Protein 4D2K (pdb70)

Radius of gyration: 20.95 Å; Cα contacts (8 Å, |Δi|>4): 618; chains: 4; bounding box: 52×46×58 Å

Nearest PDB structures (foldseek):
  4d2k-assembly4_D  TM=1.002E+00  e=2.558E-16  Drosophila melanogaster
  7v6e-assembly2_B  TM=9.625E-01  e=4.228E-08  Drosophila melanogaster
  2eel-assembly1_A  TM=9.292E-01  e=7.929E-08  Homo sapiens
  4ikg-assembly1_A  TM=8.796E-01  e=2.220E-06  Mus musculus
  5xpb-assembly1_E  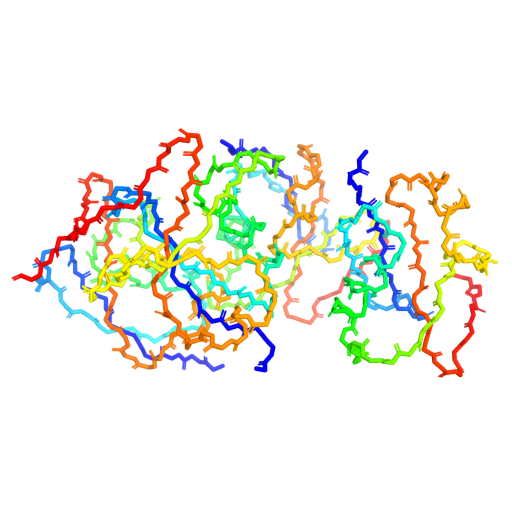TM=8.955E-01  e=1.882E-05  Drosophila melanogaster

InterPro domains:
  IPR003508 CIDE-N domain [PF02017] (9-84)
  IPR003508 CIDE-N domain [PS51135] (8-86)
  IPR003508 CIDE-N domain [SM00266] (10-84)

GO terms:
  GO:0045211 postsynaptic membrane (C, IDA)
  GO:0097060 synaptic membrane (C, IDA)

B-factor: mean 53.43, std 17.34, range [28.55, 134.59]

Solvent-accessible surface area: 17174 Å² total; per-residue (Å²): 266,50,108,26,13,0,21,0,17,28,15,210,31,110,61,44,27,0,0,25,0,19,62,18,109,12,1,42,40,42,0,23,55,25,30,60,8,79,86,110,27,113,25,84,2,6,21,37,95,82,19,54,76,2,116,58,12,113,95,0,137,99,15,72,99,55,32,35,0,0,3,2,66,151,68,57,197,75,126,119,188,114,118,46,45,1,87,0,38,33,20,211,28,110,49,128,77,45,7,89,0,26,17,14,14,8,0,23,72,80,0,20,95,79,27,66,10,73,94,110,35,105,25,97,2,4,12,35,88,21,6,0,26,1,37,7,15,73,2,1,140,54,14,70,103,68,34,36,0,0,3,2,91,163,78,50,168,50,106,132,165,115,136,35,44,1,83,0,39,24,17,200,38,112,57,135,77,43,2,68,2,24,46,24,7,60,2,25,49,84,0,3,111,72,28,60,9,68,18,38,26,70,25,102,4,5,10,40,89,23,4,0,53,4,82,45,5,39,19,1,79,59,17,73,90,68,30,37,0,0,4,3,81,126,80,38,186,47,127,137,132,116,110,30,19,0,18,0,17,15,4,153,35,112,54,43,26,6,2,17,1,28,70,15,109,71,1,30,90,44,0,22,60,55,29,66,13,74,91,108,35,110,28,84,2,4,19,33,93,83,15,51,109,5,117,88,9,127,108,2,164,99,19,71,94,59,29,33,0,0,4,3,91,166,76,30,171,72,83,123,198

Foldseek 3Di:
DAWFKEWEAEQVNPQIDIDIGGFPVVVLQVNCVSVVHPRVFDKWKAQLAPRHTDDGRVVVVVDDGHRYIYIGGDPRGHDHD/DWAKEWEAELVNPQIDIDTGDFVVVVLQVNCVSVVHDNVFDWWKAQLAPGHTDDDGVVVVVDDHHGYIYTGGPPGGHDHD/DWFKEWEAEQVNPRIDIDIDDWPVVCVVVNCVRVVHDPPFDKWKAQLAPGHTDDTDDVNVVDDGHRYMYIGGVPGGHDHD/DKAKEWEAEQVNPRIDIDIGDWPVVCLQVNCVSVVHDSPFDWWKAQLAPGHTDDTDDVVVVDDGHGYIYIGGPPGGHDDD

Sequence (321 aa):
RGKRPLKIWDSWRNVRKGVVVGTFEELLVRGKDKLGVPASEPVRVVLECDGTQIEDGEYFRTLANNTVLLLLRQGERWLEHGKRPLKIWDSWRNVRKGVVVGTFEELLVRGKDKLGVPASEPVRVVLECDGTQIEDGEYFRTLANNTVLLLLRQGERWLEHGKRPLKIWDSWRNVRKGVVVGTFEELLVRGKDKLGVPASEPVRVVLECDGTQIEDGEYFRTLANNTVLLLLRQGERWLEHGKRPLKIWDSWRNVRKGVVVGTFEELLVRGKDKLGVPASEPVRVVLECDGTQIEDGEYFRTLANNTVLL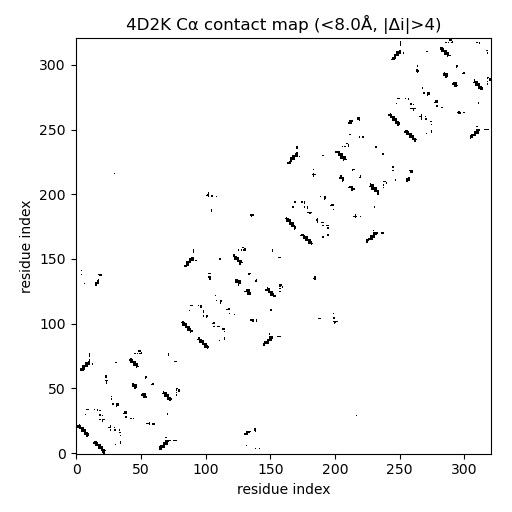LLRQGERWLEH

Secondary structure (DSSP, 8-state):
---EEEEEEETTS-SEEEEEESSHHHHHHHHHHHTT--TTS-EEEEETTT--EE-SHHHHHTPPTT-EEEEEETT------/--EEEEEEETTS-SEEEEEESSHHHHHHHHHHHTT--TTS-EEEEETTT--EE-SHHHHHHPPTT-EEEEEETT------/--EEEEEEETTS-SEEEEEESSHHHHHHHHHHHTT--TTS-EEEEETTT--B--SSHHHHHSPTT-EEEEEETT------/--EEEEEEETTS-SEEEEEESSHHHHHHHHHHHHT--TTS-EEEEETTT--EE-TTHHHHHSPTT-EEEEEETT------

Organism: Drosophila melanogaster (NCBI:txid7227)

CATH classification: 3.10.20.10

Structure (mmCIF, N/CA/C/O backbone):
data_4D2K
#
_entry.id   4D2K
#
_cell.length_a   50.283
_cell.length_b   88.708
_cell.length_c   113.372
_cell.angle_alpha   90.00
_cell.angle_beta   90.00
_cell.angle_gamma   90.00
#
_symmetry.space_group_name_H-M   'P 21 21 21'
#
loop_
_entity.id
_entity.type
_entity.pdbx_description
1 polymer DREP2
2 water water
#
loop_
_atom_site.group_PDB
_atom_site.id
_atom_site.type_symbol
_atom_site.label_atom_id
_atom_site.label_alt_id
_atom_site.label_comp_id
_atom_site.label_asym_id
_atom_site.label_entity_id
_atom_site.label_seq_id
_atom_site.pdbx_PDB_ins_code
_atom_site.Cartn_x
_atom_site.Cartn_y
_atom_site.Cartn_z
_atom_site.occupancy
_atom_site.B_iso_or_equiv
_atom_site.auth_seq_id
_atom_site.auth_comp_id
_atom_site.auth_asym_id
_atom_site.auth_atom_id
_atom_site.pdbx_PDB_model_num
ATOM 1 N N . ARG A 1 7 ? 9.236 16.329 -22.585 1.00 86.16 7 ARG A N 1
ATOM 2 C CA . ARG A 1 7 ? 10.535 15.863 -23.050 1.00 86.84 7 ARG A CA 1
ATOM 3 C C . ARG A 1 7 ? 10.631 14.327 -23.120 1.00 81.21 7 ARG A C 1
ATOM 4 O O . ARG A 1 7 ? 10.774 13.629 -22.117 1.00 82.15 7 ARG A O 1
ATOM 12 N N . GLY A 1 8 ? 10.529 13.819 -24.340 1.00 72.56 8 GLY A N 1
ATOM 13 C CA . GLY A 1 8 ? 10.681 12.410 -24.649 1.00 67.19 8 GLY A CA 1
ATOM 14 C C . GLY A 1 8 ? 9.489 11.514 -24.351 1.00 61.45 8 GLY A C 1
ATOM 15 O O . GLY A 1 8 ? 8.339 11.943 -24.445 1.00 60.84 8 GLY A O 1
ATOM 16 N N . LYS A 1 9 ? 9.758 10.292 -23.906 1.00 57.75 9 LYS A N 1
ATOM 17 C CA . LYS A 1 9 ? 8.680 9.351 -23.645 1.00 54.03 9 LYS A CA 1
ATOM 18 C C . LYS A 1 9 ? 8.003 9.690 -22.321 1.00 51.68 9 LYS A C 1
ATOM 19 O O . LYS A 1 9 ? 8.680 9.962 -21.329 1.00 51.92 9 LYS A O 1
ATOM 25 N N . ARG A 1 10 ? 6.677 9.627 -22.282 1.00 44.74 10 ARG A N 1
ATOM 26 C CA . ARG A 1 10 ? 5.953 9.993 -21.062 1.00 44.04 10 ARG A CA 1
ATOM 27 C C . ARG A 1 10 ? 4.831 8.974 -20.850 1.00 39.71 10 ARG A C 1
ATOM 28 O O . ARG A 1 10 ? 4.280 8.460 -21.823 1.00 39.01 10 ARG A O 1
ATOM 36 N N . PRO A 1 11 ? 4.451 8.718 -19.593 1.00 36.43 11 PRO A N 1
ATOM 37 C CA . PRO A 1 11 ? 3.328 7.810 -19.327 1.00 34.71 11 PRO A CA 1
ATOM 38 C C . PRO A 1 11 ? 2.024 8.550 -19.528 1.00 36.03 11 PRO A C 1
ATOM 39 O O . PRO A 1 11 ? 1.968 9.732 -19.190 1.00 32.81 11 PRO A O 1
ATOM 43 N N . LEU A 1 12 ? 1.025 7.887 -20.116 1.00 35.28 12 LEU A N 1
ATOM 44 C CA . LEU A 1 12 ? -0.328 8.421 -20.256 1.00 31.88 12 LEU A CA 1
ATOM 45 C C . LEU A 1 12 ? -1.279 7.257 -20.004 1.00 35.50 12 LEU A C 1
ATOM 46 O O . LEU A 1 12 ? -0.873 6.096 -20.173 1.00 32.69 12 LEU A O 1
ATOM 51 N N . LYS A 1 13 ? -2.522 7.545 -19.600 1.00 32.10 13 LYS A N 1
ATOM 52 C CA . LYS A 1 13 ? -3.512 6.484 -19.380 1.00 36.17 13 LYS A CA 1
ATOM 53 C C . LYS A 1 13 ? -4.555 6.498 -20.510 1.00 39.06 13 LYS A C 1
ATOM 54 O O . LYS A 1 13 ? -5.118 7.543 -20.843 1.00 36.54 13 LYS A O 1
ATOM 60 N N . ILE A 1 14 ? -4.848 5.337 -21.077 1.00 36.97 14 ILE A N 1
ATOM 61 C CA . ILE A 1 14 ? -5.743 5.287 -22.208 1.00 37.34 14 ILE A CA 1
ATOM 62 C C . ILE A 1 14 ? -6.838 4.279 -21.893 1.00 39.80 14 ILE A C 1
ATOM 63 O O . ILE A 1 14 ? -6.600 3.091 -21.664 1.00 38.93 14 ILE A O 1
ATOM 68 N N . TRP A 1 15 ? -8.051 4.806 -21.786 1.00 35.96 15 TRP A N 1
ATOM 69 C CA . TRP A 1 15 ? -9.197 4.007 -21.406 1.00 36.15 15 TRP A CA 1
ATOM 70 C C . TRP A 1 15 ? -10.199 3.959 -22.567 1.00 38.42 15 TRP A C 1
ATOM 71 O O . TRP A 1 15 ? -10.269 4.896 -23.379 1.00 35.96 15 TRP A O 1
ATOM 82 N N . ASP A 1 16 ? -11.060 2.942 -22.591 1.00 41.20 16 ASP A N 1
ATOM 83 C CA . ASP A 1 16 ? -12.017 2.865 -23.690 1.00 41.05 16 ASP A CA 1
ATOM 84 C C . ASP A 1 16 ? -13.153 3.823 -23.375 1.00 40.18 16 ASP A C 1
ATOM 85 O O . ASP A 1 16 ? -13.176 4.410 -22.286 1.00 38.83 16 ASP A O 1
ATOM 90 N N . SER A 1 17 ? -14.050 4.008 -24.340 1.00 42.66 17 SER A N 1
ATOM 91 C CA . SER A 1 17 ? -15.166 4.954 -24.236 1.00 44.78 17 SER A CA 1
ATOM 92 C C . SER A 1 17 ? -16.008 4.741 -22.989 1.00 42.54 17 SER A C 1
ATOM 93 O O . SER A 1 17 ? -16.515 5.698 -22.435 1.00 42.74 17 SER A O 1
ATOM 96 N N . TRP A 1 18 ? -16.118 3.499 -22.532 1.00 46.10 18 TRP A N 1
ATOM 97 C CA . TRP A 1 18 ? -16.948 3.167 -21.365 1.00 48.82 18 TRP A CA 1
ATOM 98 C C . TRP A 1 18 ? -16.178 3.234 -20.048 1.00 46.48 18 TRP A C 1
ATOM 99 O O . TRP A 1 18 ? -16.755 2.995 -18.990 1.00 44.69 18 TRP A O 1
ATOM 110 N N . ARG A 1 19 ? -14.885 3.558 -20.109 1.00 44.33 19 ARG A N 1
ATOM 111 C CA . ARG A 1 19 ? -14.020 3.592 -18.915 1.00 42.45 19 ARG A CA 1
ATOM 112 C C . ARG A 1 19 ? -13.939 2.195 -18.276 1.00 41.74 19 ARG A C 1
ATOM 113 O O . ARG A 1 19 ? -13.818 2.057 -17.060 1.00 38.57 19 ARG A O 1
ATOM 121 N N . ASN A 1 20 ? -13.984 1.175 -19.133 1.00 42.05 20 ASN A N 1
ATOM 122 C CA . ASN A 1 20 ? -13.914 -0.223 -18.744 1.00 42.25 20 ASN A CA 1
ATOM 123 C C . ASN A 1 20 ? -12.496 -0.798 -18.901 1.00 42.32 20 ASN A C 1
ATOM 124 O O . ASN A 1 20 ? -11.830 -1.129 -17.921 1.00 42.86 20 ASN A O 1
ATOM 129 N N . VAL A 1 21 ? -12.011 -0.877 -20.128 1.00 39.57 21 VAL A N 1
ATOM 130 C CA . VAL A 1 21 ? -10.648 -1.311 -20.342 1.00 40.78 21 VAL A CA 1
ATOM 131 C C . VAL A 1 21 ? -9.777 -0.077 -20.111 1.00 42.02 21 VAL A C 1
ATOM 132 O O . VAL A 1 21 ? -10.036 0.997 -20.657 1.00 39.47 21 VAL A O 1
ATOM 136 N N . ARG A 1 22 ? -8.762 -0.252 -19.273 1.00 40.43 22 ARG A N 1
ATOM 137 C CA . ARG A 1 22 ? -7.962 0.828 -18.753 1.00 38.50 22 ARG A CA 1
ATOM 138 C C . ARG A 1 22 ? -6.511 0.418 -18.887 1.00 38.29 22 ARG A C 1
ATOM 139 O O . ARG A 1 22 ? -6.096 -0.549 -18.244 1.00 37.63 22 ARG A O 1
ATOM 147 N N . LYS A 1 23 ? -5.753 1.136 -19.708 1.00 34.59 23 LYS A N 1
ATOM 148 C CA . LYS A 1 23 ? -4.393 0.737 -20.055 1.00 36.10 23 LYS A CA 1
ATOM 149 C C . LYS A 1 23 ? -3.394 1.867 -19.817 1.00 37.52 23 LYS A C 1
ATOM 150 O O . LYS A 1 23 ? -3.754 3.035 -19.785 1.00 36.79 23 LYS A O 1
ATOM 156 N N . GLY A 1 24 ? -2.123 1.522 -19.700 1.00 36.80 24 GLY A N 1
ATOM 157 C CA . GLY A 1 24 ? -1.111 2.532 -19.508 1.00 35.84 24 GLY A CA 1
ATOM 158 C C . GLY A 1 24 ? -0.188 2.441 -20.700 1.00 37.39 24 GLY A C 1
ATOM 159 O O . GLY A 1 24 ? 0.155 1.341 -21.137 1.00 40.56 24 GLY A O 1
ATOM 160 N N . VAL A 1 25 ? 0.212 3.593 -21.235 1.00 35.14 25 VAL A N 1
ATOM 161 C CA . VAL A 1 25 ? 1.112 3.601 -22.370 1.00 32.89 25 VAL A CA 1
ATOM 162 C C . VAL A 1 25 ? 2.205 4.572 -22.076 1.00 33.99 25 VAL A C 1
ATOM 163 O O . VAL A 1 25 ? 2.044 5.480 -21.258 1.00 33.30 25 VAL A O 1
ATOM 167 N N . VAL A 1 26 ? 3.315 4.405 -22.777 1.00 37.01 26 VAL A N 1
ATOM 168 C CA . VAL A 1 26 ? 4.432 5.318 -22.655 1.00 37.26 26 VAL A CA 1
ATOM 169 C C . VAL A 1 26 ? 4.837 5.742 -24.046 1.00 39.68 26 VAL A C 1
ATOM 170 O O . VAL A 1 26 ? 5.285 4.915 -24.831 1.00 38.17 26 VAL A O 1
ATOM 174 N N . VAL A 1 27 ? 4.680 7.033 -24.349 1.00 41.07 27 VAL A N 1
ATOM 175 C CA . VAL A 1 27 ? 4.819 7.523 -25.722 1.00 42.27 27 VAL A CA 1
ATOM 176 C C . VAL A 1 27 ? 5.460 8.907 -25.784 1.00 47.92 27 VAL A C 1
ATOM 177 O O . VAL A 1 27 ? 5.343 9.709 -24.844 1.00 46.54 27 VAL A O 1
ATOM 181 N N . GLY A 1 28 ? 6.137 9.183 -26.901 1.00 49.81 28 GLY A N 1
ATOM 182 C CA . GLY A 1 28 ? 6.791 10.464 -27.111 1.00 46.54 28 GLY A CA 1
ATOM 183 C C . GLY A 1 28 ? 6.033 11.449 -27.975 1.00 44.90 28 GLY A C 1
ATOM 184 O O . GLY A 1 28 ? 6.273 12.651 -27.887 1.00 47.69 28 GLY A O 1
ATOM 185 N N . THR A 1 29 ? 5.140 10.948 -28.828 1.00 41.50 29 THR A N 1
ATOM 186 C CA . THR A 1 29 ? 4.434 11.780 -29.811 1.00 43.93 29 THR A CA 1
ATOM 187 C C . THR A 1 29 ? 2.944 11.435 -29.920 1.00 42.24 29 THR A C 1
ATOM 188 O O . THR A 1 29 ? 2.514 10.324 -29.572 1.00 38.96 29 THR A O 1
ATOM 192 N N . PHE A 1 30 ? 2.169 12.376 -30.453 1.00 42.14 30 PHE A N 1
ATOM 193 C CA . PHE A 1 30 ? 0.745 12.147 -30.665 1.00 42.95 30 PHE A CA 1
ATOM 194 C C . PHE A 1 30 ? 0.484 10.961 -31.598 1.00 42.08 30 PHE A C 1
ATOM 195 O O . PHE A 1 30 ? -0.406 10.140 -31.347 1.00 40.85 30 PHE A O 1
ATOM 203 N N . GLU A 1 31 ? 1.336 10.793 -32.599 1.00 42.05 31 GLU A N 1
ATOM 204 C CA . GLU A 1 31 ? 1.117 9.746 -33.580 1.00 40.81 31 GLU A CA 1
ATOM 205 C C . GLU A 1 31 ? 1.348 8.387 -32.909 1.00 42.83 31 GLU A C 1
ATOM 206 O O . GLU A 1 31 ? 0.582 7.417 -33.085 1.00 39.80 31 GLU A O 1
ATOM 212 N N . GLU A 1 32 ? 2.361 8.360 -32.050 1.00 43.11 32 GLU A N 1
ATOM 213 C CA . GLU A 1 32 ? 2.676 7.191 -31.253 1.00 44.50 32 GLU A CA 1
ATOM 214 C C . GLU A 1 32 ? 1.572 6.969 -30.208 1.00 41.97 32 GLU A C 1
ATOM 215 O O . GLU A 1 32 ? 1.251 5.824 -29.866 1.00 42.56 32 GLU A O 1
ATOM 221 N N . LEU A 1 33 ? 0.981 8.054 -29.710 1.00 39.34 33 LEU A N 1
ATOM 222 C CA . LEU A 1 33 ? -0.177 7.903 -28.833 1.00 40.06 33 LEU A CA 1
ATOM 223 C C . LEU A 1 33 ? -1.270 7.111 -29.537 1.00 41.49 33 LEU A C 1
ATOM 224 O O . LEU A 1 33 ? -1.805 6.170 -28.955 1.00 40.44 33 LEU A O 1
ATOM 229 N N . LEU A 1 34 ? -1.561 7.450 -30.797 1.00 41.17 34 LEU A N 1
ATOM 230 C CA . LEU A 1 34 ? -2.567 6.707 -31.570 1.00 42.02 34 LEU A CA 1
ATOM 231 C C . LEU A 1 34 ? -2.188 5.239 -31.804 1.00 44.34 34 LEU A C 1
ATOM 232 O O . LEU A 1 34 ? -3.002 4.336 -31.597 1.00 42.86 34 LEU A O 1
ATOM 237 N N . VAL A 1 35 ? -0.964 4.997 -32.261 1.00 43.18 35 VAL A N 1
ATOM 238 C CA . VAL A 1 35 ? -0.525 3.625 -32.489 1.00 43.47 35 VAL A CA 1
ATOM 239 C C . VAL A 1 35 ? -0.640 2.745 -31.226 1.00 45.46 35 VAL A C 1
ATOM 240 O O . VAL A 1 35 ? -1.235 1.665 -31.289 1.00 44.90 35 VAL A O 1
ATOM 244 N N . ARG A 1 36 ? -0.065 3.192 -30.099 1.00 44.17 36 ARG A N 1
ATOM 245 C CA . ARG A 1 36 ? -0.036 2.363 -28.883 1.00 46.56 36 ARG A CA 1
ATOM 246 C C . ARG A 1 36 ? -1.422 2.302 -28.245 1.00 42.07 36 ARG A C 1
ATOM 247 O O . ARG A 1 36 ? -1.789 1.314 -27.618 1.00 40.65 36 ARG A O 1
ATOM 255 N N . GLY A 1 37 ? -2.184 3.379 -28.379 1.00 42.28 37 GLY A N 1
ATOM 256 C CA . GLY A 1 37 ? -3.529 3.389 -27.834 1.00 44.80 37 GLY A CA 1
ATOM 257 C C . GLY A 1 37 ? -4.370 2.362 -28.557 1.00 42.91 37 GLY A C 1
ATOM 258 O O . GLY A 1 37 ? -5.018 1.522 -27.920 1.00 43.22 37 GLY A O 1
ATOM 259 N N . LYS A 1 38 ? -4.295 2.357 -29.880 1.00 40.63 38 LYS A N 1
ATOM 260 C CA . LYS A 1 38 ? -5.069 1.369 -30.616 1.00 46.72 38 LYS A CA 1
ATOM 261 C C . LYS A 1 38 ? -4.593 -0.054 -30.318 1.00 46.05 38 LYS A C 1
ATOM 262 O O . LYS A 1 38 ? -5.430 -0.929 -30.063 1.00 42.64 38 LYS A O 1
ATOM 268 N N . ASP A 1 39 ? -3.275 -0.294 -30.327 1.00 42.84 39 ASP A N 1
ATOM 269 C CA . ASP A 1 39 ? -2.777 -1.622 -29.950 1.00 42.84 39 ASP A CA 1
ATOM 270 C C . ASP A 1 39 ? -3.251 -2.074 -28.559 1.00 43.68 39 ASP A C 1
ATOM 271 O O . ASP A 1 39 ? -3.694 -3.195 -28.376 1.00 44.39 39 ASP A O 1
ATOM 276 N N . LYS A 1 40 ? -3.113 -1.214 -27.561 1.00 42.32 40 LYS A N 1
ATOM 277 C CA . LYS A 1 40 ? -3.450 -1.607 -26.202 1.00 44.53 40 LYS A CA 1
ATOM 278 C C . LYS A 1 40 ? -4.963 -1.809 -26.035 1.00 45.04 40 LYS A C 1
ATOM 279 O O . LYS A 1 40 ? -5.418 -2.585 -25.178 1.00 42.25 40 LYS A O 1
ATOM 285 N N . LEU A 1 41 ? -5.760 -1.130 -26.854 1.00 43.61 41 LEU A N 1
ATOM 286 C CA . LEU A 1 41 ? -7.194 -1.339 -26.729 1.00 45.00 41 LEU A CA 1
ATOM 287 C C . LEU A 1 41 ? -7.709 -2.353 -27.755 1.00 46.33 41 LEU A C 1
ATOM 288 O O . LEU A 1 41 ? -8.904 -2.561 -27.860 1.00 48.95 41 LEU A O 1
ATOM 293 N N . GLY A 1 42 ? -6.806 -3.004 -28.483 1.00 45.83 42 GLY A N 1
ATOM 294 C CA . GLY A 1 42 ? -7.188 -4.061 -29.410 1.00 47.06 42 GLY A CA 1
ATOM 295 C C . GLY A 1 42 ? -7.946 -3.558 -30.635 1.00 49.78 42 GLY A C 1
ATOM 296 O O . GLY A 1 42 ? -8.754 -4.271 -31.235 1.00 50.27 42 GLY A O 1
ATOM 297 N N . VAL A 1 43 ? -7.615 -2.340 -31.041 1.00 46.88 43 VAL A N 1
ATOM 298 C CA . VAL A 1 43 ? -8.191 -1.704 -32.210 1.00 49.00 43 VAL A CA 1
ATOM 299 C C . VAL A 1 43 ? -7.266 -1.947 -33.405 1.00 50.38 43 VAL A C 1
ATOM 300 O O . VAL A 1 43 ? -6.052 -1.730 -33.304 1.00 49.86 43 VAL A O 1
ATOM 304 N N . PRO A 1 44 ? -7.831 -2.407 -34.539 1.00 49.96 44 PRO A N 1
ATOM 305 C CA . PRO A 1 44 ? -6.993 -2.711 -35.707 1.00 51.55 44 PRO A CA 1
ATOM 306 C C . PRO A 1 44 ? -6.238 -1.456 -36.111 1.00 54.58 44 PRO A C 1
ATOM 307 O O . PRO A 1 44 ? -6.800 -0.362 -36.016 1.00 54.69 44 PRO A O 1
ATOM 311 N N . ALA A 1 45 ? -4.983 -1.608 -36.519 1.00 53.99 45 ALA A N 1
ATOM 312 C CA . ALA A 1 45 ? -4.091 -0.462 -36.669 1.00 56.67 45 ALA A CA 1
ATOM 313 C C . ALA A 1 45 ? -4.538 0.565 -37.693 1.00 61.52 45 ALA A C 1
ATOM 314 O O . ALA A 1 45 ? -4.270 1.757 -37.535 1.00 64.10 45 ALA A O 1
ATOM 316 N N . SER A 1 46 ? -5.237 0.119 -38.726 1.00 61.33 46 SER A N 1
ATOM 317 C CA . SER A 1 46 ? -5.676 1.034 -39.774 1.00 68.18 46 SER A CA 1
ATOM 318 C C . SER A 1 46 ? -6.845 1.909 -39.340 1.00 66.28 46 SER A C 1
ATOM 319 O O . SER A 1 46 ? -6.976 3.044 -39.804 1.00 68.52 46 SER A O 1
ATOM 322 N N . GLU A 1 47 ? -7.658 1.401 -38.415 1.00 62.82 47 GLU A N 1
ATOM 323 C CA . GLU A 1 47 ? -8.955 2.006 -38.108 1.00 62.54 47 GLU A CA 1
ATOM 324 C C . GLU A 1 47 ? -8.820 3.385 -37.484 1.00 63.26 47 GLU A C 1
ATOM 325 O O . GLU A 1 47 ? -8.015 3.578 -36.572 1.00 65.06 47 GLU A O 1
ATOM 331 N N . PRO A 1 48 ? -9.633 4.349 -37.953 1.00 64.63 48 PRO A N 1
ATOM 332 C CA . PRO A 1 48 ? -9.476 5.673 -37.354 1.00 58.88 48 PRO A CA 1
ATOM 333 C C . PRO A 1 48 ? -10.209 5.796 -36.032 1.00 57.09 48 PRO A C 1
ATOM 334 O O . PRO A 1 48 ? -11.222 5.122 -35.766 1.00 57.79 48 PRO A O 1
ATOM 338 N N . VAL A 1 49 ? -9.665 6.671 -35.197 1.00 55.67 49 VAL A N 1
ATOM 339 C CA . VAL A 1 49 ? -10.128 6.832 -33.829 1.00 53.40 49 VAL A CA 1
ATOM 340 C C . VAL A 1 49 ? -10.030 8.304 -33.469 1.00 51.11 49 VAL A C 1
ATOM 341 O O . VAL A 1 49 ? -9.382 9.104 -34.162 1.00 50.81 49 VAL A O 1
ATOM 345 N N . ARG A 1 50 ? -10.665 8.659 -32.371 1.00 49.22 50 ARG A N 1
ATOM 346 C CA . ARG A 1 50 ? -10.500 9.973 -31.809 1.00 47.43 50 ARG A CA 1
ATOM 347 C C . ARG A 1 50 ? -9.961 9.823 -30.378 1.00 45.87 50 ARG A C 1
ATOM 348 O O . ARG A 1 50 ? -10.220 8.833 -29.713 1.00 43.65 50 ARG A O 1
ATOM 356 N N . VAL A 1 51 ? -9.190 10.791 -29.914 1.00 43.32 51 VAL A N 1
ATOM 357 C CA . VAL A 1 51 ? -8.688 10.746 -28.546 1.00 43.27 51 VAL A CA 1
ATOM 358 C C . VAL A 1 51 ? -9.225 11.953 -27.802 1.00 39.89 51 VAL A C 1
ATOM 359 O O . VAL A 1 51 ? -9.141 13.068 -28.300 1.00 41.46 51 VAL A O 1
ATOM 363 N N . VAL A 1 52 ? -9.799 11.749 -26.627 1.00 35.30 52 VAL A N 1
ATOM 364 C CA . VAL A 1 52 ? -10.327 12.888 -25.902 1.00 38.26 52 VAL A CA 1
ATOM 365 C C . VAL A 1 52 ? -9.881 12.835 -24.459 1.00 39.09 52 VAL A C 1
ATOM 366 O O . VAL A 1 52 ? -9.525 11.777 -23.956 1.00 39.59 52 VAL A O 1
ATOM 370 N N . LEU A 1 53 ? -9.918 13.977 -23.784 1.00 36.17 53 LEU A N 1
ATOM 371 C CA . LEU A 1 53 ? -9.642 14.009 -22.357 1.00 35.20 53 LEU A CA 1
ATOM 372 C C . LEU A 1 53 ? -10.764 13.280 -21.632 1.00 38.84 53 LEU A C 1
ATOM 373 O O . LEU A 1 53 ? -11.939 13.416 -21.987 1.00 37.52 53 LEU A O 1
ATOM 378 N N . GLU A 1 54 ? -10.412 12.508 -20.618 1.00 36.13 54 GLU A N 1
ATOM 379 C CA . GLU A 1 54 ? -11.429 11.816 -19.859 1.00 39.06 54 GLU A CA 1
ATOM 380 C C . GLU A 1 54 ? -12.290 12.810 -19.080 1.00 38.81 54 GLU A C 1
ATOM 381 O O . GLU A 1 54 ? -13.469 12.565 -18.850 1.00 37.81 54 GLU A O 1
ATOM 387 N N . CYS A 1 55 ? -11.694 13.898 -18.619 1.00 36.41 55 CYS A N 1
ATOM 388 C CA . CYS A 1 55 ? -12.420 14.787 -17.721 1.00 39.33 55 CYS A CA 1
ATOM 389 C C . CYS A 1 55 ? -13.561 15.569 -18.401 1.00 38.19 55 CYS A C 1
ATOM 390 O O . CYS A 1 55 ? -14.589 15.791 -17.776 1.00 41.41 55 CYS A O 1
ATOM 393 N N . ASP A 1 56 ? -13.388 16.004 -19.648 1.00 34.20 56 ASP A N 1
ATOM 394 C CA . ASP A 1 56 ? -14.424 16.860 -20.252 1.00 38.82 56 ASP A CA 1
ATOM 395 C C . ASP A 1 56 ? -14.679 16.682 -21.771 1.00 38.04 56 ASP A C 1
ATOM 396 O O . ASP A 1 56 ? -15.323 17.518 -22.394 1.00 38.19 56 ASP A O 1
ATOM 401 N N . GLY A 1 57 ? -14.164 15.605 -22.361 1.00 37.89 57 GLY A N 1
ATOM 402 C CA . GLY A 1 57 ? -14.379 15.325 -23.767 1.00 34.71 57 GLY A CA 1
ATOM 403 C C . GLY A 1 57 ? -13.590 16.175 -24.754 1.00 37.17 57 GLY A C 1
ATOM 404 O O . GLY A 1 57 ? -13.714 15.979 -25.966 1.00 33.19 57 GLY A O 1
ATOM 405 N N . THR A 1 58 ? -12.744 17.080 -24.260 1.00 34.80 58 THR A N 1
ATOM 406 C CA . THR A 1 58 ? -11.915 17.882 -25.166 1.00 36.71 58 THR A CA 1
ATOM 407 C C . THR A 1 58 ? -11.101 16.970 -26.057 1.00 35.97 58 THR A C 1
ATOM 408 O O . THR A 1 58 ? -10.492 16.034 -25.563 1.00 37.86 58 THR A O 1
ATOM 412 N N . GLN A 1 59 ? -11.125 17.213 -27.368 1.00 34.49 59 GLN A N 1
ATOM 413 C CA . GLN A 1 59 ? -10.422 16.356 -28.315 1.00 39.42 59 GLN A CA 1
ATOM 414 C C . GLN A 1 59 ? -8.958 16.756 -28.509 1.00 38.74 59 GLN A C 1
ATOM 415 O O . GLN A 1 59 ? -8.652 17.932 -28.566 1.00 37.76 59 GLN A O 1
ATOM 421 N N . ILE A 1 60 ? -8.069 15.777 -28.630 1.00 37.12 60 ILE A N 1
ATOM 422 C CA . ILE A 1 60 ? -6.664 16.055 -28.939 1.00 40.40 60 ILE A CA 1
ATOM 423 C C . ILE A 1 60 ? -6.383 15.573 -30.355 1.00 40.89 60 ILE A C 1
ATOM 424 O O . ILE A 1 60 ? -6.580 14.384 -30.657 1.00 43.90 60 ILE A O 1
ATOM 429 N N . GLU A 1 61 ? -5.897 16.459 -31.220 1.00 41.72 61 GLU A N 1
ATOM 430 C CA . GLU A 1 61 ? -5.701 16.098 -32.631 1.00 47.40 61 GLU A CA 1
ATOM 431 C C . GLU A 1 61 ? -4.347 16.441 -33.203 1.00 45.93 61 GLU A C 1
ATOM 432 O O . GLU A 1 61 ? -4.195 16.473 -34.421 1.00 46.19 61 GLU A O 1
ATOM 438 N N . ASP A 1 62 ? -3.370 16.712 -32.352 1.00 45.88 62 ASP A N 1
ATOM 439 C CA . ASP A 1 62 ? -2.075 17.182 -32.844 1.00 46.08 62 ASP A CA 1
ATOM 440 C C . ASP A 1 62 ? -1.001 17.177 -31.755 1.00 43.60 62 ASP A C 1
ATOM 441 O O . ASP A 1 62 ? -1.306 17.165 -30.563 1.00 39.96 62 ASP A O 1
ATOM 446 N N . GLY A 1 63 ? 0.256 17.158 -32.191 1.00 45.89 63 GLY A N 1
ATOM 447 C CA . GLY A 1 63 ? 1.389 17.226 -31.290 1.00 47.65 63 GLY A CA 1
ATOM 448 C C . GLY A 1 63 ? 1.422 18.410 -30.349 1.00 46.00 63 GLY A C 1
ATOM 449 O O . GLY A 1 63 ? 1.949 18.295 -29.244 1.00 44.73 63 GLY A O 1
ATOM 450 N N . GLU A 1 64 ? 0.904 19.554 -30.767 1.00 44.47 64 GLU A N 1
ATOM 451 C CA . GLU A 1 64 ? 1.040 20.741 -29.918 1.00 48.69 64 GLU A CA 1
ATOM 452 C C . GLU A 1 64 ? 0.232 20.587 -28.603 1.00 41.79 64 GLU A C 1
ATOM 453 O O . GLU A 1 64 ? 0.762 20.686 -27.456 1.00 42.29 64 GLU A O 1
ATOM 459 N N . TYR A 1 65 ? -1.034 20.225 -28.761 1.00 41.68 65 TYR A N 1
ATOM 460 C CA . TYR A 1 65 ? -1.869 20.075 -27.588 1.00 41.12 65 TYR A CA 1
ATOM 461 C C . TYR A 1 65 ? -1.399 18.857 -26.810 1.00 36.59 65 TYR A C 1
ATOM 462 O O . TYR A 1 65 ? -1.391 18.868 -25.594 1.00 33.99 65 TYR A O 1
ATOM 471 N N . PHE A 1 66 ? -1.004 17.818 -27.542 1.00 38.79 66 PHE A N 1
ATOM 472 C CA . PHE A 1 66 ? -0.512 16.593 -26.944 1.00 39.16 66 PHE A CA 1
ATOM 473 C C . PHE A 1 66 ? 0.662 16.895 -26.020 1.00 38.36 66 PHE A C 1
ATOM 474 O O . PHE A 1 66 ? 0.714 16.406 -24.889 1.00 36.31 66 PHE A O 1
ATOM 482 N N . ARG A 1 67 ? 1.578 17.739 -26.483 1.00 39.72 67 ARG A N 1
ATOM 483 C CA . ARG A 1 67 ? 2.772 18.025 -25.699 1.00 42.97 67 ARG A CA 1
ATOM 484 C C . ARG A 1 67 ? 2.422 18.799 -24.483 1.00 41.52 67 ARG A C 1
ATOM 485 O O . ARG A 1 67 ? 3.193 18.768 -23.510 1.00 37.90 67 ARG A O 1
ATOM 493 N N . THR A 1 68 ? 1.240 19.433 -24.467 1.00 37.77 68 THR A N 1
ATOM 494 C CA . THR A 1 68 ? 0.904 20.102 -23.188 1.00 36.20 68 THR A CA 1
ATOM 495 C C . THR A 1 68 ? 0.382 19.160 -22.092 1.00 35.39 68 THR A C 1
ATOM 496 O O . THR A 1 68 ? 0.158 19.598 -20.971 1.00 33.81 68 THR A O 1
ATOM 500 N N . LEU A 1 69 ? 0.103 17.897 -22.422 1.00 37.05 69 LEU A N 1
ATOM 501 C CA . LEU A 1 69 ? -0.481 16.955 -21.447 1.00 35.21 69 LEU A CA 1
ATOM 502 C C . LEU A 1 69 ? 0.469 16.537 -20.313 1.00 35.93 69 LEU A C 1
ATOM 503 O O . LEU A 1 69 ? 1.591 16.121 -20.579 1.00 34.63 69 LEU A O 1
ATOM 508 N N . ALA A 1 70 ? -0.006 16.575 -19.067 1.00 34.76 70 ALA A N 1
ATOM 509 C CA . ALA A 1 70 ? 0.771 16.098 -17.925 1.00 31.92 70 ALA A CA 1
ATOM 510 C C . ALA A 1 70 ? 0.881 14.575 -17.943 1.00 36.50 70 ALA A C 1
ATOM 511 O O . ALA A 1 70 ? -0.021 13.887 -18.462 1.00 33.81 70 ALA A O 1
ATOM 513 N N . ASN A 1 71 ? 1.964 14.057 -17.355 1.00 34.72 71 ASN A N 1
ATOM 514 C CA . ASN A 1 71 ? 2.146 12.616 -17.169 1.00 35.02 71 ASN A CA 1
ATOM 515 C C . ASN A 1 71 ? 0.905 11.985 -16.579 1.00 34.66 71 ASN A C 1
ATOM 516 O O . ASN A 1 71 ? 0.332 12.534 -15.638 1.00 33.96 71 ASN A O 1
ATOM 521 N N . ASN A 1 72 ? 0.515 10.836 -17.122 1.00 32.87 72 ASN A N 1
ATOM 522 C CA . ASN A 1 72 ? -0.617 10.077 -16.626 1.00 33.54 72 ASN A CA 1
ATOM 523 C C . ASN A 1 72 ? -1.955 10.826 -16.637 1.00 33.13 72 ASN A C 1
ATOM 524 O O . ASN A 1 72 ? -2.869 10.498 -15.880 1.00 35.04 72 ASN A O 1
ATOM 529 N N . THR A 1 73 ? -2.059 11.813 -17.522 1.00 32.19 73 THR A N 1
ATOM 530 C CA . THR A 1 73 ? -3.359 12.336 -17.930 1.00 37.11 73 THR A CA 1
ATOM 531 C C . THR A 1 73 ? -4.199 11.164 -18.459 1.00 35.91 73 THR A C 1
ATOM 532 O O . THR A 1 73 ? -3.692 10.333 -19.230 1.00 31.52 73 THR A O 1
ATOM 536 N N . VAL A 1 74 ? -5.451 11.085 -18.005 1.00 33.14 74 VAL A N 1
ATOM 537 C CA . VAL A 1 74 ? -6.378 10.040 -18.452 1.00 36.89 74 VAL A CA 1
ATOM 538 C C . VAL A 1 74 ? -7.093 10.458 -19.743 1.00 35.39 74 VAL A C 1
ATOM 539 O O . VAL A 1 74 ? -7.761 11.484 -19.782 1.00 36.23 74 VAL A O 1
ATOM 543 N N . LEU A 1 75 ? -6.922 9.662 -20.789 1.00 33.95 75 LEU A N 1
ATOM 544 C CA . LEU A 1 75 ? -7.496 9.898 -22.111 1.00 35.63 75 LEU A CA 1
ATOM 545 C C . LEU A 1 75 ? -8.460 8.765 -22.475 1.00 38.00 75 LEU A C 1
ATOM 546 O O . LEU A 1 75 ? -8.301 7.644 -22.004 1.00 37.55 75 LEU A O 1
ATOM 551 N N . LEU A 1 76 ? -9.478 9.055 -23.279 1.00 38.09 76 LEU A N 1
ATOM 552 C CA . LEU A 1 76 ? -10.335 7.999 -23.804 1.00 37.95 76 LEU A CA 1
ATOM 553 C C . LEU A 1 76 ? -10.076 7.886 -25.290 1.00 38.95 76 LEU A C 1
ATOM 554 O O . LEU A 1 76 ? -9.927 8.885 -26.001 1.00 39.07 76 LEU A O 1
ATOM 559 N N . LEU A 1 77 ? -10.051 6.655 -25.762 1.00 40.11 77 LEU A N 1
ATOM 560 C CA . LEU A 1 77 ? -9.977 6.417 -27.176 1.00 42.20 77 LEU A CA 1
ATOM 561 C C . LEU A 1 77 ? -11.410 6.125 -27.625 1.00 42.29 77 LEU A C 1
ATOM 562 O O . LEU A 1 77 ? -12.048 5.249 -27.080 1.00 44.65 77 LEU A O 1
ATOM 567 N N . LEU A 1 78 ? -11.914 6.883 -28.589 1.00 41.37 78 LEU A N 1
ATOM 568 C CA . LEU A 1 78 ? -13.263 6.693 -29.130 1.00 49.55 78 LEU A CA 1
ATOM 569 C C . LEU A 1 78 ? -13.186 6.137 -30.532 1.00 51.56 78 LEU A C 1
ATOM 570 O O . LEU A 1 78 ? -12.510 6.711 -31.396 1.00 51.28 78 LEU A O 1
ATOM 575 N N . ARG A 1 79 ? -13.854 5.021 -30.769 1.00 52.40 79 ARG A N 1
ATOM 576 C CA . ARG A 1 79 ? -13.945 4.487 -32.125 1.00 55.55 79 ARG A CA 1
ATOM 577 C C . ARG A 1 79 ? -15.392 4.501 -32.607 1.00 59.01 79 ARG A C 1
ATOM 578 O O . ARG A 1 79 ? -16.316 4.698 -31.812 1.00 57.84 79 ARG A O 1
ATOM 586 N N . GLN A 1 80 ? -15.573 4.319 -33.912 1.00 61.05 80 GLN A N 1
ATOM 587 C CA . GLN A 1 80 ? -16.886 4.052 -34.511 1.00 65.96 80 GLN A CA 1
ATOM 588 C C . GLN A 1 80 ? -18.099 4.729 -33.888 1.00 65.84 80 GLN A C 1
ATOM 589 O O . GLN A 1 80 ? -18.988 4.031 -33.385 1.00 65.91 80 GLN A O 1
ATOM 595 N N . GLY A 1 81 ? -18.146 6.053 -33.869 1.00 60.99 81 GLY A N 1
ATOM 596 C CA . GLY A 1 81 ? -19.346 6.704 -33.371 1.00 60.47 81 GLY A CA 1
ATOM 597 C C . GLY A 1 81 ? -19.526 6.808 -31.876 1.00 55.83 81 GLY A C 1
ATOM 598 O O . GLY A 1 81 ? -20.542 7.302 -31.429 1.00 55.74 81 GLY A O 1
ATOM 599 N N . GLU A 1 82 ? -18.583 6.290 -31.103 1.00 55.88 82 GLU A N 1
ATOM 600 C CA . GLU A 1 82 ? -18.643 6.424 -29.651 1.00 56.18 82 GLU A CA 1
ATOM 601 C C . GLU A 1 82 ? -18.414 7.896 -29.348 1.00 54.42 82 GLU A C 1
ATOM 602 O O . GLU A 1 82 ? -17.669 8.566 -30.060 1.00 54.03 82 GLU A O 1
ATOM 608 N N . ARG A 1 83 ? -19.046 8.387 -28.289 1.00 53.28 83 ARG A N 1
ATOM 609 C CA . ARG A 1 83 ? -18.952 9.784 -27.908 1.00 50.36 83 ARG A CA 1
ATOM 610 C C . ARG A 1 83 ? -18.515 9.902 -26.462 1.00 48.85 83 ARG A C 1
ATOM 611 O O . ARG A 1 83 ? -18.623 8.945 -25.698 1.00 46.52 83 ARG A O 1
ATOM 619 N N . TRP A 1 84 ? -17.969 11.055 -26.095 1.00 46.06 84 TRP A N 1
ATOM 620 C CA . TRP A 1 84 ? -17.628 11.280 -24.704 1.00 44.61 84 TRP A CA 1
ATOM 621 C C . TRP A 1 84 ? -18.879 11.467 -23.851 1.00 43.66 84 TRP A C 1
ATOM 622 O O . TRP A 1 84 ? -19.766 12.200 -24.238 1.00 44.27 84 TRP A O 1
ATOM 633 N N . LEU A 1 85 ? -18.906 10.857 -22.668 1.00 45.15 85 LEU A N 1
ATOM 634 C CA . LEU A 1 85 ? -19.936 11.130 -21.666 1.00 47.71 85 LEU A CA 1
ATOM 635 C C . LEU A 1 85 ? -19.321 11.298 -20.280 1.00 51.44 85 LEU A C 1
ATOM 636 O O . LEU A 1 85 ? -18.262 10.733 -19.996 1.00 48.81 85 LEU A O 1
ATOM 641 N N . GLU A 1 86 ? -20.018 12.059 -19.434 1.00 56.11 86 GLU A N 1
ATOM 642 C CA . GLU A 1 86 ? -19.632 12.354 -18.054 1.00 62.87 86 GLU A CA 1
ATOM 643 C C . GLU A 1 86 ? -19.572 11.106 -17.183 1.00 69.60 86 GLU A C 1
ATOM 644 O O . GLU A 1 86 ? -20.105 10.059 -17.558 1.00 68.99 86 GLU A O 1
ATOM 650 N N . HIS A 1 87 ? -18.937 11.254 -16.016 1.00 73.56 87 HIS A N 1
ATOM 651 C CA . HIS A 1 87 ? -18.774 10.211 -14.990 1.00 77.64 87 HIS A CA 1
ATOM 652 C C . HIS A 1 87 ? -17.754 9.176 -15.436 1.00 72.18 87 HIS A C 1
ATOM 653 O O . HIS A 1 87 ? -17.053 8.598 -14.607 1.00 78.01 87 HIS A O 1
ATOM 660 N N . GLY B 1 8 ? 18.448 -0.904 -11.145 1.00 85.65 8 GLY B N 1
ATOM 661 C CA . GLY B 1 8 ? 17.949 -0.621 -9.816 1.00 77.13 8 GLY B CA 1
ATOM 662 C C . GLY B 1 8 ? 16.606 -1.264 -9.521 1.00 69.46 8 GLY B C 1
ATOM 663 O O . GLY B 1 8 ? 15.613 -1.020 -10.209 1.00 66.38 8 GLY B O 1
ATOM 664 N N . LYS B 1 9 ? 16.578 -2.123 -8.511 1.00 64.87 9 LYS B N 1
ATOM 665 C CA . LYS B 1 9 ? 15.326 -2.715 -8.054 1.00 53.96 9 LYS B CA 1
ATOM 666 C C . LYS B 1 9 ? 14.565 -1.681 -7.241 1.00 54.23 9 LYS B C 1
ATOM 667 O O . LYS B 1 9 ? 15.177 -0.823 -6.600 1.00 56.01 9 LYS B O 1
ATOM 673 N N . ARG B 1 10 ? 13.239 -1.749 -7.267 1.00 48.23 10 ARG B N 1
ATOM 674 C CA . ARG B 1 10 ? 12.429 -0.754 -6.583 1.00 45.69 10 ARG B CA 1
ATOM 675 C C . ARG B 1 10 ? 11.431 -1.474 -5.696 1.00 44.06 10 ARG B C 1
ATOM 676 O O . ARG B 1 10 ? 11.044 -2.597 -5.990 1.00 43.68 10 ARG B O 1
ATOM 684 N N . PRO B 1 11 ? 11.036 -0.847 -4.579 1.00 44.89 11 PRO B N 1
ATOM 685 C CA . PRO B 1 11 ? 9.993 -1.442 -3.723 1.00 41.09 11 PRO B CA 1
ATOM 686 C C . PRO B 1 11 ? 8.617 -1.144 -4.314 1.00 39.78 11 PRO B C 1
ATOM 687 O O . PRO B 1 11 ? 8.401 -0.030 -4.816 1.00 37.10 11 PRO B O 1
ATOM 691 N N . LEU B 1 12 ? 7.710 -2.110 -4.265 1.00 38.31 12 LEU B N 1
ATOM 692 C CA . LEU B 1 12 ? 6.330 -1.897 -4.707 1.00 40.01 12 LEU B CA 1
ATOM 693 C C . LEU B 1 12 ? 5.405 -2.582 -3.724 1.00 39.89 12 LEU B C 1
ATOM 694 O O . LEU B 1 12 ? 5.820 -3.504 -3.018 1.00 40.01 12 LEU B O 1
ATOM 699 N N . LYS B 1 13 ? 4.158 -2.126 -3.666 1.00 37.36 13 LYS B N 1
ATOM 700 C CA . LYS B 1 13 ? 3.162 -2.766 -2.815 1.00 39.84 13 LYS B CA 1
ATOM 701 C C . LYS B 1 13 ? 2.177 -3.575 -3.695 1.00 43.38 13 LYS B C 1
ATOM 702 O O . LYS B 1 13 ? 1.753 -3.103 -4.747 1.00 41.18 13 LYS B O 1
ATOM 708 N N . ILE B 1 14 ? 1.861 -4.804 -3.292 1.00 42.56 14 ILE B N 1
ATOM 709 C CA . ILE B 1 14 ? 0.964 -5.683 -4.047 1.00 43.64 14 ILE B CA 1
ATOM 710 C C . ILE B 1 14 ? -0.096 -6.206 -3.126 1.00 45.71 14 ILE B C 1
ATOM 711 O O . ILE B 1 14 ? 0.188 -6.922 -2.154 1.00 45.62 14 ILE B O 1
ATOM 716 N N . TRP B 1 15 ? -1.319 -5.813 -3.422 1.00 46.79 15 TRP B N 1
ATOM 717 C CA . TRP B 1 15 ? -2.442 -6.174 -2.602 1.00 47.06 15 TRP B CA 1
ATOM 718 C C . TRP B 1 15 ? -3.333 -7.072 -3.425 1.00 49.95 15 TRP B C 1
ATOM 719 O O . TRP B 1 15 ? -3.198 -7.115 -4.650 1.00 49.77 15 TRP B O 1
ATOM 730 N N . ASP B 1 16 ? -4.234 -7.800 -2.773 1.00 52.03 16 ASP B N 1
ATOM 731 C CA . ASP B 1 16 ? -5.143 -8.622 -3.544 1.00 56.61 16 ASP B CA 1
ATOM 732 C C . ASP B 1 16 ? -6.304 -7.733 -3.996 1.00 55.19 16 ASP B C 1
ATOM 733 O O . ASP B 1 16 ? -6.449 -6.603 -3.514 1.00 53.30 16 ASP B O 1
ATOM 738 N N . SER B 1 17 ? -7.125 -8.253 -4.905 1.00 55.90 17 SER B N 1
ATOM 739 C CA . SER B 1 17 ? -8.246 -7.507 -5.482 1.00 54.67 17 SER B CA 1
ATOM 740 C C . SER B 1 17 ? -9.134 -6.909 -4.394 1.00 56.88 17 SER B C 1
ATOM 741 O O . SER B 1 17 ? -9.770 -5.872 -4.590 1.00 57.40 17 SER B O 1
ATOM 744 N N . TRP B 1 18 ? -9.177 -7.562 -3.241 1.00 57.37 18 TRP B N 1
ATOM 745 C CA . TRP B 1 18 ? -10.033 -7.103 -2.154 1.00 62.41 18 TRP B CA 1
ATOM 746 C C . TRP B 1 18 ? -9.353 -6.109 -1.189 1.00 60.54 18 TRP B C 1
ATOM 747 O O . TRP B 1 18 ? -10.000 -5.629 -0.252 1.00 60.61 18 TRP B O 1
ATOM 758 N N . ARG B 1 19 ? -8.074 -5.794 -1.431 1.00 57.23 19 ARG B N 1
ATOM 759 C CA . ARG B 1 19 ? -7.286 -4.888 -0.579 1.00 53.27 19 ARG B CA 1
ATOM 760 C C . ARG B 1 19 ? -7.194 -5.438 0.846 1.00 56.41 19 ARG B C 1
ATOM 761 O O . ARG B 1 19 ? -7.111 -4.698 1.831 1.00 53.25 19 ARG B O 1
ATOM 769 N N . ASN B 1 20 ? -7.144 -6.762 0.896 1.00 57.07 20 ASN B N 1
ATOM 770 C CA . ASN B 1 20 ? -7.077 -7.606 2.082 1.00 57.98 20 ASN B CA 1
ATOM 771 C C . ASN B 1 20 ? -5.669 -8.089 2.425 1.00 53.44 20 ASN B C 1
ATOM 772 O O . ASN B 1 20 ? -5.123 -7.703 3.443 1.00 52.00 20 ASN B O 1
ATOM 777 N N . VAL B 1 21 ? -5.067 -8.923 1.588 1.00 52.14 21 VAL B N 1
ATOM 778 C CA . VAL B 1 21 ? -3.691 -9.285 1.865 1.00 53.57 21 VAL B CA 1
ATOM 779 C C . VAL B 1 21 ? -2.836 -8.165 1.260 1.00 52.84 21 VAL B C 1
ATOM 780 O O . VAL B 1 21 ? -3.041 -7.776 0.114 1.00 52.73 21 VAL B O 1
ATOM 784 N N . ARG B 1 22 ? -1.900 -7.622 2.033 1.00 49.27 22 ARG B N 1
ATOM 785 C CA . ARG B 1 22 ? -1.178 -6.436 1.600 1.00 46.27 22 ARG B CA 1
ATOM 786 C C . ARG B 1 22 ? 0.313 -6.709 1.790 1.00 48.04 22 ARG B C 1
ATOM 787 O O . ARG B 1 22 ? 0.780 -6.868 2.919 1.00 49.41 22 ARG B O 1
ATOM 795 N N . LYS B 1 23 ? 1.055 -6.783 0.687 1.00 43.31 23 LYS B N 1
ATOM 796 C CA . LYS B 1 23 ? 2.448 -7.238 0.737 1.00 44.26 23 LYS B CA 1
ATOM 797 C C . LYS B 1 23 ? 3.403 -6.258 0.040 1.00 43.66 23 LYS B C 1
ATOM 798 O O . LYS B 1 23 ? 2.974 -5.442 -0.763 1.00 38.54 23 LYS B O 1
ATOM 804 N N . GLY B 1 24 ? 4.696 -6.360 0.344 1.00 42.37 24 GLY B N 1
ATOM 805 C CA . GLY B 1 24 ? 5.708 -5.526 -0.283 1.00 39.95 24 GLY B CA 1
ATOM 806 C C . GLY B 1 24 ? 6.748 -6.368 -1.003 1.00 41.74 24 GLY B C 1
ATOM 807 O O . GLY B 1 24 ? 7.101 -7.441 -0.526 1.00 43.58 24 GLY B O 1
ATOM 808 N N . VAL B 1 25 ? 7.208 -5.937 -2.178 1.00 42.44 25 VAL B N 1
ATOM 809 C CA . VAL B 1 25 ? 8.263 -6.692 -2.859 1.00 40.53 25 VAL B CA 1
ATOM 810 C C . VAL B 1 25 ? 9.296 -5.728 -3.353 1.00 39.56 25 VAL B C 1
ATOM 811 O O . VAL B 1 25 ? 9.059 -4.532 -3.373 1.00 40.64 25 VAL B O 1
ATOM 815 N N . VAL B 1 26 ? 10.451 -6.248 -3.743 1.00 37.75 26 VAL B N 1
ATOM 816 C CA . VAL B 1 26 ? 11.484 -5.410 -4.323 1.00 42.35 26 VAL B CA 1
ATOM 817 C C . VAL B 1 26 ? 11.922 -6.033 -5.619 1.00 41.08 26 VAL B C 1
ATOM 818 O O . VAL B 1 26 ? 12.479 -7.129 -5.620 1.00 39.74 26 VAL B O 1
ATOM 822 N N . VAL B 1 27 ? 11.674 -5.347 -6.730 1.00 40.18 27 VAL B N 1
ATOM 823 C CA . VAL B 1 27 ? 11.817 -6.004 -8.023 1.00 44.42 27 VAL B CA 1
ATOM 824 C C . VAL B 1 27 ? 12.399 -5.075 -9.074 1.00 44.64 27 VAL B C 1
ATOM 825 O O . VAL B 1 27 ? 12.228 -3.850 -9.017 1.00 43.85 27 VAL B O 1
ATOM 829 N N . GLY B 1 28 ? 13.106 -5.680 -10.026 1.00 45.11 28 GLY B N 1
ATOM 830 C CA . GLY B 1 28 ? 13.728 -4.959 -11.121 1.00 47.00 28 GLY B CA 1
ATOM 831 C C . GLY B 1 28 ? 12.954 -4.996 -12.433 1.00 43.00 28 GLY B C 1
ATOM 832 O O . GLY B 1 28 ? 13.152 -4.136 -13.284 1.00 45.02 28 GLY B O 1
ATOM 833 N N . THR B 1 29 ? 12.112 -6.013 -12.627 1.00 44.23 29 THR B N 1
ATOM 834 C CA . THR B 1 29 ? 11.414 -6.191 -13.913 1.00 44.93 29 THR B CA 1
ATOM 835 C C . THR B 1 29 ? 9.960 -6.559 -13.708 1.00 44.08 29 THR B C 1
ATOM 836 O O . THR B 1 29 ? 9.591 -7.110 -12.666 1.00 44.76 29 THR B O 1
ATOM 840 N N . PHE B 1 30 ? 9.143 -6.310 -14.725 1.00 42.97 30 PHE B N 1
ATOM 841 C CA . PHE B 1 30 ? 7.739 -6.666 -14.643 1.00 45.01 30 PHE B CA 1
ATOM 842 C C . PHE B 1 30 ? 7.586 -8.170 -14.439 1.00 42.57 30 PHE B C 1
ATOM 843 O O . PHE B 1 30 ? 6.742 -8.615 -13.677 1.00 41.95 30 PHE B O 1
ATOM 851 N N . GLU B 1 31 ? 8.436 -8.960 -15.076 1.00 41.90 31 GLU B N 1
ATOM 852 C CA . GLU B 1 31 ? 8.253 -10.411 -14.988 1.00 44.84 31 GLU B CA 1
ATOM 853 C C . GLU B 1 31 ? 8.619 -10.915 -13.573 1.00 45.97 31 GLU B C 1
ATOM 854 O O . GLU B 1 31 ? 7.956 -11.811 -13.019 1.00 45.18 31 GLU B O 1
ATOM 860 N N . GLU B 1 32 ? 9.627 -10.291 -12.963 1.00 47.73 32 GLU B N 1
ATOM 861 C CA . GLU B 1 32 ? 9.921 -10.543 -11.551 1.00 48.70 32 GLU B CA 1
ATOM 862 C C . GLU B 1 32 ? 8.786 -10.031 -10.645 1.00 47.06 32 GLU B C 1
ATOM 863 O O . GLU B 1 32 ? 8.479 -10.644 -9.616 1.00 48.76 32 GLU B O 1
ATOM 869 N N . LEU B 1 33 ? 8.156 -8.919 -11.022 1.00 44.82 33 LEU B N 1
ATOM 870 C CA . LEU B 1 33 ? 6.973 -8.461 -10.295 1.00 44.66 33 LEU B CA 1
ATOM 871 C C . LEU B 1 33 ? 5.913 -9.569 -10.312 1.00 46.76 33 LEU B C 1
ATOM 872 O O . LEU B 1 33 ? 5.332 -9.877 -9.285 1.00 43.70 33 LEU B O 1
ATOM 877 N N . LEU B 1 34 ? 5.691 -10.197 -11.468 1.00 47.31 34 LEU B N 1
ATOM 878 C CA . LEU B 1 34 ? 4.714 -11.291 -11.545 1.00 48.74 34 LEU B CA 1
ATOM 879 C C . LEU B 1 34 ? 5.078 -12.471 -10.653 1.00 47.57 34 LEU B C 1
ATOM 880 O O . LEU B 1 34 ? 4.264 -12.929 -9.839 1.00 44.57 34 LEU B O 1
ATOM 885 N N . VAL B 1 35 ? 6.314 -12.939 -10.777 1.00 47.38 35 VAL B N 1
ATOM 886 C CA . VAL B 1 35 ? 6.739 -14.061 -9.946 1.00 48.28 35 VAL B CA 1
ATOM 887 C C . VAL B 1 35 ? 6.569 -13.773 -8.441 1.00 52.12 35 VAL B C 1
ATOM 888 O O . VAL B 1 35 ? 5.911 -14.540 -7.714 1.00 54.99 35 VAL B O 1
ATOM 892 N N . ARG B 1 36 ? 7.142 -12.663 -7.977 1.00 52.08 36 ARG B N 1
ATOM 893 C CA . ARG B 1 36 ? 7.182 -12.392 -6.538 1.00 53.35 36 ARG B CA 1
ATOM 894 C C . ARG B 1 36 ? 5.808 -11.979 -6.021 1.00 50.92 36 ARG B C 1
ATOM 895 O O . ARG B 1 36 ? 5.437 -12.307 -4.906 1.00 51.89 36 ARG B O 1
ATOM 903 N N . GLY B 1 37 ? 5.037 -11.290 -6.848 1.00 48.63 37 GLY B N 1
ATOM 904 C CA . GLY B 1 37 ? 3.687 -10.904 -6.480 1.00 49.15 37 GLY B CA 1
ATOM 905 C C . GLY B 1 37 ? 2.781 -12.112 -6.293 1.00 52.71 37 GLY B C 1
ATOM 906 O O . GLY B 1 37 ? 2.087 -12.209 -5.277 1.00 54.10 37 GLY B O 1
ATOM 907 N N . LYS B 1 38 ? 2.815 -13.062 -7.230 1.00 52.22 38 LYS B N 1
ATOM 908 C CA . LYS B 1 38 ? 2.006 -14.275 -7.050 1.00 57.23 38 LYS B CA 1
ATOM 909 C C . LYS B 1 38 ? 2.501 -15.085 -5.852 1.00 56.89 38 LYS B C 1
ATOM 910 O O . LYS B 1 38 ? 1.697 -15.560 -5.043 1.00 56.01 38 LYS B O 1
ATOM 916 N N . ASP B 1 39 ? 3.816 -15.232 -5.739 1.00 54.09 39 ASP B N 1
ATOM 917 C CA . ASP B 1 39 ? 4.396 -15.911 -4.584 1.00 55.12 39 ASP B CA 1
ATOM 918 C C . ASP B 1 39 ? 3.897 -15.302 -3.255 1.00 56.20 39 ASP B C 1
ATOM 919 O O . ASP B 1 39 ? 3.436 -16.021 -2.373 1.00 59.44 39 ASP B O 1
ATOM 924 N N . LYS B 1 40 ? 3.975 -13.980 -3.125 1.00 53.86 40 LYS B N 1
ATOM 925 C CA . LYS B 1 40 ? 3.609 -13.305 -1.879 1.00 55.94 40 LYS B CA 1
ATOM 926 C C . LYS B 1 40 ? 2.111 -13.379 -1.649 1.00 56.02 40 LYS B C 1
ATOM 927 O O . LYS B 1 40 ? 1.650 -13.314 -0.512 1.00 55.74 40 LYS B O 1
ATOM 933 N N . LEU B 1 41 ? 1.338 -13.502 -2.723 1.00 56.96 41 LEU B N 1
ATOM 934 C CA . LEU B 1 41 ? -0.104 -13.603 -2.536 1.00 60.82 41 LEU B CA 1
ATOM 935 C C . LEU B 1 41 ? -0.586 -15.058 -2.574 1.00 60.18 41 LEU B C 1
ATOM 936 O O . LEU B 1 41 ? -1.785 -15.314 -2.609 1.00 62.03 41 LEU B O 1
ATOM 941 N N . GLY B 1 42 ? 0.348 -16.002 -2.600 1.00 59.39 42 GLY B N 1
ATOM 942 C CA . GLY B 1 42 ? 0.007 -17.411 -2.487 1.00 62.67 42 GLY B CA 1
ATOM 943 C C . GLY B 1 42 ? -0.773 -17.907 -3.684 1.00 71.53 42 GLY B C 1
ATOM 944 O O . GLY B 1 42 ? -1.585 -18.832 -3.584 1.00 68.96 42 GLY B O 1
ATOM 945 N N . VAL B 1 43 ? -0.498 -17.302 -4.833 1.00 73.34 43 VAL B N 1
ATOM 946 C CA . VAL B 1 43 ? -1.139 -17.683 -6.071 1.00 64.53 43 VAL B CA 1
ATOM 947 C C . VAL B 1 43 ? -0.181 -18.639 -6.764 1.00 64.40 43 VAL B C 1
ATOM 948 O O . VAL B 1 43 ? 1.007 -18.340 -6.872 1.00 62.24 43 VAL B O 1
ATOM 952 N N . PRO B 1 44 ? -0.700 -19.792 -7.238 1.00 68.81 44 PRO B N 1
ATOM 953 C CA . PRO B 1 44 ? 0.177 -20.815 -7.828 1.00 65.68 44 PRO B CA 1
ATOM 954 C C . PRO B 1 44 ? 0.921 -20.255 -9.025 1.00 63.68 44 PRO B C 1
ATOM 955 O O . PRO B 1 44 ? 0.354 -19.468 -9.776 1.00 64.61 44 PRO B O 1
ATOM 959 N N . ALA B 1 45 ? 2.190 -20.626 -9.162 1.00 63.37 45 ALA B N 1
ATOM 960 C CA . ALA B 1 45 ? 3.086 -19.997 -10.135 1.00 62.48 45 ALA B CA 1
ATOM 961 C C . ALA B 1 45 ? 2.679 -20.172 -11.598 1.00 63.70 45 ALA B C 1
ATOM 962 O O . ALA B 1 45 ? 2.993 -19.322 -12.432 1.00 65.67 45 ALA B O 1
ATOM 964 N N . SER B 1 46 ? 1.973 -21.250 -11.920 1.00 65.12 46 SER B N 1
ATOM 965 C CA . SER B 1 46 ? 1.576 -21.488 -13.311 1.00 64.39 46 SER B CA 1
ATOM 966 C C . SER B 1 46 ? 0.481 -20.517 -13.721 1.00 65.78 46 SER B C 1
ATOM 967 O O . SER B 1 46 ? 0.375 -20.140 -14.890 1.00 64.35 46 SER B O 1
ATOM 970 N N . GLU B 1 47 ? -0.326 -20.115 -12.743 1.00 66.08 47 GLU B N 1
ATOM 971 C CA . GLU B 1 47 ? -1.527 -19.339 -13.012 1.00 65.19 47 GLU B CA 1
ATOM 972 C C . GLU B 1 47 ? -1.195 -17.912 -13.444 1.00 65.88 47 GLU B C 1
ATOM 973 O O . GLU B 1 47 ? -0.394 -17.238 -12.799 1.00 65.39 47 GLU B O 1
ATOM 979 N N . PRO B 1 48 ? -1.831 -17.443 -14.529 1.00 70.08 48 PRO B N 1
ATOM 980 C CA . PRO B 1 48 ? -1.659 -16.068 -15.000 1.00 63.71 48 PRO B CA 1
ATOM 981 C C . PRO B 1 48 ? -2.597 -15.080 -14.293 1.00 62.60 48 PRO B C 1
ATOM 982 O O . PRO B 1 48 ? -3.668 -15.455 -13.793 1.00 61.78 48 PRO B O 1
ATOM 986 N N . VAL B 1 49 ? -2.155 -13.822 -14.243 1.00 58.61 49 VAL B N 1
ATOM 987 C CA . VAL B 1 49 ? -2.828 -12.759 -13.497 1.00 57.39 49 VAL B CA 1
ATOM 988 C C . VAL B 1 49 ? -2.697 -11.438 -14.252 1.00 52.07 49 VAL B C 1
ATOM 989 O O . VAL B 1 49 ? -1.905 -11.326 -15.173 1.00 52.32 49 VAL B O 1
ATOM 993 N N . ARG B 1 50 ? -3.439 -10.428 -13.833 1.00 52.48 50 ARG B N 1
ATOM 994 C CA . ARG B 1 50 ? -3.220 -9.083 -14.344 1.00 51.91 50 ARG B CA 1
ATOM 995 C C . ARG B 1 50 ? -2.788 -8.158 -13.201 1.00 49.05 50 ARG B C 1
ATOM 996 O O . ARG B 1 50 ? -3.115 -8.384 -12.043 1.00 49.59 50 ARG B O 1
ATOM 1004 N N . VAL B 1 51 ? -2.026 -7.126 -13.532 1.00 43.11 51 VAL B N 1
ATOM 1005 C CA . VAL B 1 51 ? -1.578 -6.173 -12.529 1.00 45.86 51 VAL B CA 1
ATOM 1006 C C . VAL B 1 51 ? -2.179 -4.834 -12.843 1.00 41.70 51 VAL B C 1
ATOM 1007 O O . VAL B 1 51 ? -2.054 -4.349 -13.974 1.00 40.86 51 VAL B O 1
ATOM 1011 N N . VAL B 1 52 ? -2.806 -4.217 -11.852 1.00 36.92 52 VAL B N 1
ATOM 1012 C CA . VAL B 1 52 ? -3.413 -2.922 -12.098 1.00 39.77 52 VAL B CA 1
ATOM 1013 C C . VAL B 1 52 ? -3.042 -1.924 -11.026 1.00 37.55 52 VAL B C 1
ATOM 1014 O O . VAL B 1 52 ? -2.671 -2.308 -9.937 1.00 38.08 52 VAL B O 1
ATOM 1018 N N . LEU B 1 53 ? -3.179 -0.643 -11.327 1.00 36.60 53 LEU B N 1
ATOM 1019 C CA . LEU B 1 53 ? -3.006 0.374 -10.306 1.00 39.15 53 LEU B CA 1
ATOM 1020 C C . LEU B 1 53 ? -4.170 0.273 -9.330 1.00 42.36 53 LEU B C 1
ATOM 1021 O O . LEU B 1 53 ? -5.318 0.096 -9.743 1.00 39.53 53 LEU B O 1
ATOM 1026 N N . GLU B 1 54 ? -3.869 0.399 -8.041 1.00 40.22 54 GLU B N 1
ATOM 1027 C CA . GLU B 1 54 ? -4.899 0.424 -7.017 1.00 42.47 54 GLU B CA 1
ATOM 1028 C C . GLU B 1 54 ? -5.769 1.678 -7.119 1.00 45.36 54 GLU B C 1
ATOM 1029 O O . GLU B 1 54 ? -6.972 1.620 -6.851 1.00 46.94 54 GLU B O 1
ATOM 1035 N N . CYS B 1 55 ? -5.177 2.810 -7.489 1.00 40.08 55 CYS B N 1
ATOM 1036 C CA . CYS B 1 55 ? -5.915 4.071 -7.422 1.00 44.08 55 CYS B CA 1
ATOM 1037 C C . CYS B 1 55 ? -7.046 4.154 -8.457 1.00 42.60 55 CYS B C 1
ATOM 1038 O O . CYS B 1 55 ? -8.104 4.724 -8.163 1.00 41.26 55 CYS B O 1
ATOM 1041 N N . ASP B 1 56 ? -6.828 3.609 -9.656 1.00 40.33 56 ASP B N 1
ATOM 1042 C CA . ASP B 1 56 ? -7.825 3.766 -10.718 1.00 40.06 56 ASP B CA 1
ATOM 1043 C C . ASP B 1 56 ? -7.981 2.595 -11.717 1.00 39.61 56 ASP B C 1
ATOM 1044 O O . ASP B 1 56 ? -8.597 2.765 -12.765 1.00 42.85 56 ASP B O 1
ATOM 1049 N N . GLY B 1 57 ? -7.415 1.427 -11.417 1.00 41.86 57 GLY B N 1
ATOM 1050 C CA . GLY B 1 57 ? -7.528 0.264 -12.292 1.00 38.16 57 GLY B CA 1
ATOM 1051 C C . GLY B 1 57 ? -6.689 0.253 -13.573 1.00 39.22 57 GLY B C 1
ATOM 1052 O O . GLY B 1 57 ? -6.768 -0.685 -14.365 1.00 34.43 57 GLY B O 1
ATOM 1053 N N . THR B 1 58 ? -5.868 1.270 -13.798 1.00 38.29 58 THR B N 1
ATOM 1054 C CA . THR B 1 58 ? -5.031 1.246 -15.001 1.00 40.20 58 THR B CA 1
ATOM 1055 C C . THR B 1 58 ? -4.119 0.015 -14.987 1.00 38.29 58 THR B C 1
ATOM 1056 O O . THR B 1 58 ? -3.427 -0.244 -14.001 1.00 39.86 58 THR B O 1
ATOM 1060 N N . GLN B 1 59 ? -4.127 -0.741 -16.081 1.00 34.67 59 GLN B N 1
ATOM 1061 C CA . GLN B 1 59 ? -3.394 -1.994 -16.141 1.00 40.13 59 GLN B CA 1
ATOM 1062 C C . GLN B 1 59 ? -1.930 -1.771 -16.506 1.00 39.85 59 GLN B C 1
ATOM 1063 O O . GLN B 1 59 ? -1.621 -0.971 -17.380 1.00 37.71 59 GLN B O 1
ATOM 1069 N N . ILE B 1 60 ? -1.033 -2.507 -15.863 1.00 40.90 60 ILE B N 1
ATOM 1070 C CA . ILE B 1 60 ? 0.380 -2.443 -16.222 1.00 42.84 60 ILE B CA 1
ATOM 1071 C C . ILE B 1 60 ? 0.725 -3.769 -16.860 1.00 39.60 60 ILE B C 1
ATOM 1072 O O . ILE B 1 60 ? 0.603 -4.813 -16.228 1.00 38.28 60 ILE B O 1
ATOM 1077 N N . GLU B 1 61 ? 1.179 -3.736 -18.101 1.00 43.51 61 GLU B N 1
ATOM 1078 C CA . GLU B 1 61 ? 1.429 -4.989 -18.798 1.00 47.10 61 GLU B CA 1
ATOM 1079 C C . GLU B 1 61 ? 2.725 -5.023 -19.578 1.00 47.76 61 GLU B C 1
ATOM 1080 O O . GLU B 1 61 ? 3.013 -6.024 -20.228 1.00 47.79 61 GLU B O 1
ATOM 1086 N N . ASP B 1 62 ? 3.496 -3.938 -19.539 1.00 45.00 62 ASP B N 1
ATOM 1087 C CA . ASP B 1 62 ? 4.710 -3.860 -20.346 1.00 48.49 62 ASP B CA 1
ATOM 1088 C C . ASP B 1 62 ? 5.880 -3.312 -19.511 1.00 45.08 62 ASP B C 1
ATOM 1089 O O . ASP B 1 62 ? 5.663 -2.643 -18.499 1.00 40.60 62 ASP B O 1
ATOM 1094 N N . GLY B 1 63 ? 7.109 -3.596 -19.946 1.00 44.34 63 GLY B N 1
ATOM 1095 C CA . GLY B 1 63 ? 8.288 -3.079 -19.287 1.00 41.47 63 GLY B CA 1
ATOM 1096 C C . GLY B 1 63 ? 8.306 -1.570 -19.147 1.00 44.74 63 GLY B C 1
ATOM 1097 O O . GLY B 1 63 ? 8.596 -1.060 -18.056 1.00 39.61 63 GLY B O 1
ATOM 1098 N N . GLU B 1 64 ? 7.976 -0.852 -20.220 1.00 42.84 64 GLU B N 1
ATOM 1099 C CA . GLU B 1 64 ? 8.106 0.618 -20.216 1.00 48.88 64 GLU B CA 1
ATOM 1100 C C . GLU B 1 64 ? 7.205 1.330 -19.179 1.00 39.95 64 GLU B C 1
ATOM 1101 O O . GLU B 1 64 ? 7.649 2.209 -18.395 1.00 39.67 64 GLU B O 1
ATOM 1107 N N . TYR B 1 65 ? 5.946 0.928 -19.134 1.00 40.42 65 TYR B N 1
ATOM 1108 C CA . TYR B 1 65 ? 5.057 1.567 -18.191 1.00 41.34 65 TYR B CA 1
ATOM 1109 C C . TYR B 1 65 ? 5.493 1.145 -16.799 1.00 37.84 65 TYR B C 1
ATOM 1110 O O . TYR B 1 65 ? 5.497 1.952 -15.870 1.00 37.12 65 TYR B O 1
ATOM 1119 N N . PHE B 1 66 ? 5.909 -0.111 -16.678 1.00 37.59 66 PHE B N 1
ATOM 1120 C CA . PHE B 1 66 ? 6.381 -0.609 -15.405 1.00 40.24 66 PHE B CA 1
ATOM 1121 C C . PHE B 1 66 ? 7.502 0.284 -14.886 1.00 39.63 66 PHE B C 1
ATOM 1122 O O . PHE B 1 66 ? 7.500 0.630 -13.711 1.00 39.43 66 PHE B O 1
ATOM 1130 N N . ARG B 1 67 ? 8.436 0.665 -15.764 1.00 36.99 67 ARG B N 1
ATOM 1131 C CA . ARG B 1 67 ? 9.594 1.466 -15.357 1.00 42.34 67 ARG B CA 1
ATOM 1132 C C . ARG B 1 67 ? 9.204 2.879 -15.029 1.00 41.42 67 ARG B C 1
ATOM 1133 O O . ARG B 1 67 ? 10.003 3.600 -14.442 1.00 42.07 67 ARG B O 1
ATOM 1141 N N . THR B 1 68 ? 8.005 3.315 -15.409 1.00 38.50 68 THR B N 1
ATOM 1142 C CA . THR B 1 68 ? 7.642 4.668 -14.933 1.00 3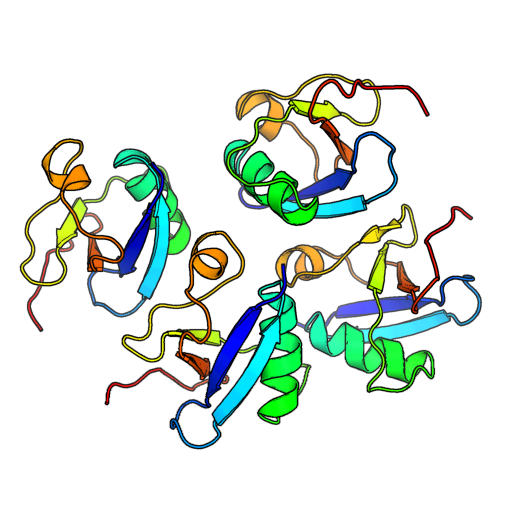9.36 68 THR B CA 1
ATOM 1143 C C . THR B 1 68 ? 7.108 4.670 -13.514 1.00 38.04 68 THR B C 1
ATOM 1144 O O . THR B 1 68 ? 6.939 5.730 -12.937 1.00 37.27 68 THR B O 1
ATOM 1148 N N . LEU B 1 69 ? 6.822 3.496 -12.952 1.00 40.55 69 LEU B N 1
ATOM 1149 C CA . LEU B 1 69 ? 6.198 3.424 -11.622 1.00 40.67 69 LEU B CA 1
ATOM 1150 C C . LEU B 1 69 ? 7.105 3.933 -10.497 1.00 43.57 69 LEU B C 1
ATOM 1151 O O . LEU B 1 69 ? 8.260 3.500 -10.373 1.00 43.26 69 LEU B O 1
ATOM 1156 N N . ALA B 1 70 ? 6.550 4.815 -9.663 1.00 40.71 70 ALA B N 1
ATOM 1157 C CA . ALA B 1 70 ? 7.247 5.361 -8.504 1.00 41.63 70 ALA B CA 1
ATOM 1158 C C . ALA B 1 70 ? 7.386 4.318 -7.407 1.00 41.23 70 ALA B C 1
ATOM 1159 O O . ALA B 1 70 ? 6.559 3.404 -7.320 1.00 41.03 70 ALA B O 1
ATOM 1161 N N . ASN B 1 71 ? 8.424 4.457 -6.579 1.00 37.71 71 ASN B N 1
ATOM 1162 C CA . ASN B 1 71 ? 8.615 3.598 -5.404 1.00 40.13 71 ASN B CA 1
ATOM 1163 C C . ASN B 1 71 ? 7.360 3.454 -4.540 1.00 40.05 71 ASN B C 1
ATOM 1164 O O . ASN B 1 71 ? 6.702 4.451 -4.194 1.00 40.97 71 ASN B O 1
ATOM 1169 N N . ASN B 1 72 ? 7.061 2.212 -4.171 1.00 37.04 72 ASN B N 1
ATOM 1170 C CA . ASN B 1 72 ? 5.906 1.883 -3.334 1.00 39.04 72 ASN B CA 1
ATOM 1171 C C . ASN B 1 72 ? 4.527 2.298 -3.874 1.00 39.21 72 ASN B C 1
ATOM 1172 O O . ASN B 1 72 ? 3.578 2.428 -3.105 1.00 38.35 72 ASN B O 1
ATOM 1177 N N . THR B 1 73 ? 4.413 2.462 -5.180 1.00 34.95 73 THR B N 1
ATOM 1178 C CA . THR B 1 73 ? 3.105 2.487 -5.802 1.00 41.20 73 THR B CA 1
ATOM 1179 C C . THR B 1 73 ? 2.325 1.234 -5.408 1.00 38.47 73 THR B C 1
ATOM 1180 O O . THR B 1 73 ? 2.874 0.134 -5.392 1.00 35.83 73 THR B O 1
ATOM 1184 N N . VAL B 1 74 ? 1.059 1.414 -5.041 1.00 38.30 74 VAL B N 1
ATOM 1185 C CA . VAL B 1 74 ? 0.201 0.291 -4.685 1.00 36.98 74 VAL B CA 1
ATOM 1186 C C . VAL B 1 74 ? -0.424 -0.326 -5.963 1.00 39.13 74 VAL B C 1
ATOM 1187 O O . VAL B 1 74 ? -1.063 0.360 -6.774 1.00 42.68 74 VAL B O 1
ATOM 1191 N N . LEU B 1 75 ? -0.180 -1.613 -6.150 1.00 37.03 75 LEU B N 1
ATOM 1192 C CA . LEU B 1 75 ? -0.660 -2.388 -7.283 1.00 38.84 75 LEU B CA 1
ATOM 1193 C C . LEU B 1 75 ? -1.605 -3.465 -6.776 1.00 41.53 75 LEU B C 1
ATOM 1194 O O . LEU B 1 75 ? -1.429 -3.965 -5.666 1.00 40.49 75 LEU B O 1
ATOM 1199 N N . LEU B 1 76 ? -2.593 -3.844 -7.583 1.00 42.06 76 LEU B N 1
ATOM 1200 C CA . LEU B 1 76 ? -3.438 -4.983 -7.242 1.00 44.82 76 LEU B CA 1
ATOM 1201 C C . LEU B 1 76 ? -3.150 -6.139 -8.178 1.00 48.04 76 LEU B C 1
ATOM 1202 O O . LEU B 1 76 ? -2.921 -5.949 -9.390 1.00 45.17 76 LEU B O 1
ATOM 1207 N N . LEU B 1 77 ? -3.168 -7.344 -7.606 1.00 51.82 77 LEU B N 1
ATOM 1208 C CA . LEU B 1 77 ? -3.047 -8.541 -8.419 1.00 52.91 77 LEU B CA 1
ATOM 1209 C C . LEU B 1 77 ? -4.452 -9.083 -8.648 1.00 53.37 77 LEU B C 1
ATOM 1210 O O . LEU B 1 77 ? -5.181 -9.345 -7.697 1.00 53.03 77 LEU B O 1
ATOM 1215 N N . LEU B 1 78 ? -4.830 -9.224 -9.911 1.00 52.26 78 LEU B N 1
ATOM 1216 C CA . LEU B 1 78 ? -6.144 -9.748 -10.274 1.00 57.73 78 LEU B CA 1
ATOM 1217 C C . LEU B 1 78 ? -6.012 -11.146 -10.873 1.00 59.01 78 LEU B C 1
ATOM 1218 O O . LEU B 1 78 ? -5.259 -11.359 -11.834 1.00 56.07 78 LEU B O 1
ATOM 1223 N N . ARG B 1 79 ? -6.752 -12.096 -10.310 1.00 63.70 79 ARG B N 1
ATOM 1224 C CA . ARG B 1 79 ? -6.772 -13.463 -10.821 1.00 63.47 79 ARG B CA 1
ATOM 1225 C C . ARG B 1 79 ? -7.923 -13.520 -11.810 1.00 65.62 79 ARG B C 1
ATOM 1226 O O . ARG B 1 79 ? -8.762 -12.614 -11.821 1.00 65.40 79 ARG B O 1
ATOM 1234 N N . GLN B 1 80 ? -7.929 -14.551 -12.658 1.00 68.83 80 GLN B N 1
ATOM 1235 C CA . GLN B 1 80 ? -9.054 -14.885 -13.543 1.00 72.03 80 GLN B CA 1
ATOM 1236 C C . GLN B 1 80 ? -10.431 -14.520 -12.926 1.00 71.01 80 GLN B C 1
ATOM 1237 O O . GLN B 1 80 ? -10.766 -14.940 -11.818 1.00 69.89 80 GLN B O 1
ATOM 1243 N N . GLY B 1 81 ? -11.190 -13.675 -13.613 1.00 69.79 81 GLY B N 1
ATOM 1244 C CA . GLY B 1 81 ? -12.520 -13.299 -13.156 1.00 66.30 81 GLY B CA 1
ATOM 1245 C C . GLY B 1 81 ? -12.615 -12.178 -12.139 1.00 66.35 81 GLY B C 1
ATOM 1246 O O . GLY B 1 81 ? -13.716 -11.782 -11.744 1.00 67.13 81 GLY B O 1
ATOM 1247 N N . GLU B 1 82 ? -11.470 -11.645 -11.719 1.00 67.58 82 GLU B N 1
ATOM 1248 C CA . GLU B 1 82 ? -11.475 -10.513 -10.798 1.00 66.75 82 GLU B CA 1
ATOM 1249 C C . GLU B 1 82 ? -11.358 -9.200 -11.575 1.00 64.50 82 GLU B C 1
ATOM 1250 O O . GLU B 1 82 ? -10.616 -9.103 -12.561 1.00 62.53 82 GLU B O 1
ATOM 1256 N N . ARG B 1 83 ? -12.051 -8.171 -11.119 1.00 65.11 83 ARG B N 1
ATOM 1257 C CA . ARG B 1 83 ? -11.927 -6.881 -11.774 1.00 63.95 83 ARG B CA 1
ATOM 1258 C C . ARG B 1 83 ? -11.650 -5.827 -10.727 1.00 66.27 83 ARG B C 1
ATOM 1259 O O . ARG B 1 83 ? -11.985 -6.008 -9.550 1.00 64.85 83 ARG B O 1
ATOM 1267 N N . TRP B 1 84 ? -11.041 -4.729 -11.163 1.00 59.69 84 TRP B N 1
ATOM 1268 C CA . TRP B 1 84 ? -10.752 -3.604 -10.295 1.00 55.92 84 TRP B CA 1
ATOM 1269 C C . TRP B 1 84 ? -12.043 -2.916 -9.891 1.00 56.10 84 TRP B C 1
ATOM 1270 O O . TRP B 1 84 ? -12.916 -2.704 -10.726 1.00 58.07 84 TRP B O 1
ATOM 1281 N N . LEU B 1 85 ? -12.131 -2.528 -8.621 1.00 57.36 85 LEU B N 1
ATOM 1282 C CA . LEU B 1 85 ? -13.245 -1.738 -8.100 1.00 56.55 85 LEU B CA 1
ATOM 1283 C C . LEU B 1 85 ? -12.720 -0.610 -7.197 1.00 61.00 85 LEU B C 1
ATOM 1284 O O . LEU B 1 85 ? -11.705 -0.784 -6.509 1.00 60.56 85 LEU B O 1
ATOM 1289 N N . GLU B 1 86 ? -13.413 0.530 -7.175 1.00 66.05 86 GLU B N 1
ATOM 1290 C CA . GLU B 1 86 ? -12.982 1.672 -6.359 1.00 74.70 86 GLU B CA 1
ATOM 1291 C C . GLU B 1 86 ? -13.087 1.302 -4.873 1.00 85.37 86 GLU B C 1
ATOM 1292 O O . GLU B 1 86 ? -13.825 0.385 -4.524 1.00 83.66 86 GLU B O 1
ATOM 1298 N N . HIS B 1 87 ? -12.353 2.014 -4.016 1.00 97.07 87 HIS B N 1
ATOM 1299 C CA . HIS B 1 87 ? -12.404 1.835 -2.560 1.00 103.16 87 HIS B CA 1
ATOM 1300 C C . HIS B 1 87 ? -13.830 1.821 -1.992 1.00 106.32 87 HIS B C 1
ATOM 1301 O O . HIS B 1 87 ? -14.028 1.737 -0.773 1.00 110.80 87 HIS B O 1
ATOM 1308 N N . GLY C 1 8 ? -5.401 -12.656 -30.603 1.00 68.65 8 GLY C N 1
ATOM 1309 C CA . GLY C 1 8 ? -4.261 -12.026 -31.237 1.00 67.98 8 GLY C CA 1
ATOM 1310 C C . GLY C 1 8 ? -2.948 -12.708 -30.893 1.00 65.12 8 GLY C C 1
ATOM 1311 O O . GLY C 1 8 ? -1.880 -12.191 -31.225 1.00 63.28 8 GLY C O 1
ATOM 1312 N N . LYS C 1 9 ? -3.012 -13.836 -30.186 1.00 59.91 9 LYS C N 1
ATOM 1313 C CA . LYS C 1 9 ? -1.799 -14.588 -29.872 1.00 55.08 9 LYS C CA 1
ATOM 1314 C C . LYS C 1 9 ? -1.289 -15.446 -31.021 1.00 53.75 9 LYS C C 1
ATOM 1315 O O . LYS C 1 9 ? -2.072 -16.076 -31.738 1.00 53.82 9 LYS C O 1
ATOM 1321 N N . ARG C 1 10 ? 0.036 -15.485 -31.170 1.00 49.64 10 ARG C N 1
ATOM 1322 C CA . ARG C 1 10 ? 0.655 -16.221 -32.261 1.00 45.11 10 ARG C CA 1
ATOM 1323 C C . ARG C 1 10 ? 1.916 -17.000 -31.833 1.00 42.37 10 ARG C C 1
ATOM 1324 O O . ARG C 1 10 ? 2.586 -16.649 -30.841 1.00 40.17 10 ARG C O 1
ATOM 1332 N N . PRO C 1 11 ? 2.265 -18.047 -32.601 1.00 38.46 11 PRO C N 1
ATOM 1333 C CA . PRO C 1 11 ? 3.461 -18.824 -32.273 1.00 37.77 11 PRO C CA 1
ATOM 1334 C C . PRO C 1 11 ? 4.742 -18.128 -32.701 1.00 36.40 11 PRO C C 1
ATOM 1335 O O . PRO C 1 11 ? 4.800 -17.556 -33.795 1.00 34.66 11 PRO C O 1
ATOM 1339 N N . LEU C 1 12 ? 5.756 -18.194 -31.851 1.00 33.40 12 LEU C N 1
ATOM 1340 C CA . LEU C 1 12 ? 7.088 -17.702 -32.211 1.00 36.05 12 LEU C CA 1
ATOM 1341 C C . LEU C 1 12 ? 8.086 -18.699 -31.682 1.00 33.29 12 LEU C C 1
ATOM 1342 O O . LEU C 1 12 ? 7.776 -19.453 -30.755 1.00 36.93 12 LEU C O 1
ATOM 1347 N N . LYS C 1 13 ? 9.276 -18.724 -32.259 1.00 33.80 13 LYS C N 1
ATOM 1348 C CA . LYS C 1 13 ? 10.288 -19.642 -31.766 1.00 35.76 13 LYS C CA 1
ATOM 1349 C C . LYS C 1 13 ? 11.342 -18.857 -31.001 1.00 36.15 13 LYS C C 1
ATOM 1350 O O . LYS C 1 13 ? 11.783 -17.805 -31.460 1.00 33.30 13 LYS C O 1
ATOM 1356 N N . ILE C 1 14 ? 11.727 -19.344 -29.822 1.00 37.03 14 ILE C N 1
ATOM 1357 C CA . ILE C 1 14 ? 12.705 -18.631 -29.018 1.00 35.27 14 ILE C CA 1
ATOM 1358 C C . ILE C 1 14 ? 13.813 -19.598 -28.587 1.00 39.74 14 ILE C C 1
ATOM 1359 O O . ILE C 1 14 ? 13.597 -20.590 -27.877 1.00 41.66 14 ILE C O 1
ATOM 1364 N N . TRP C 1 15 ? 15.004 -19.310 -29.095 1.00 37.29 15 TRP C N 1
ATOM 1365 C CA . TRP C 1 15 ? 16.184 -20.136 -28.909 1.00 38.35 15 TRP C CA 1
ATOM 1366 C C . TRP C 1 15 ? 17.209 -19.340 -28.083 1.00 41.53 15 TRP C C 1
ATOM 1367 O O . TRP C 1 15 ? 17.089 -18.114 -27.988 1.00 40.96 15 TRP C O 1
ATOM 1378 N N . ASP C 1 16 ? 18.200 -20.015 -27.486 1.00 42.27 16 ASP C N 1
ATOM 1379 C CA . ASP C 1 16 ? 19.248 -19.327 -26.718 1.00 44.49 16 ASP C CA 1
ATOM 1380 C C . ASP C 1 16 ? 20.345 -18.834 -27.644 1.00 44.39 16 ASP C C 1
ATOM 1381 O O . ASP C 1 16 ? 20.330 -19.145 -28.843 1.00 40.72 16 ASP C O 1
ATOM 1386 N N . SER C 1 17 ? 21.297 -18.089 -27.083 1.00 48.96 17 SER C N 1
ATOM 1387 C CA . SER C 1 17 ? 22.414 -17.510 -27.839 1.00 49.54 17 SER C CA 1
ATOM 1388 C C . SER C 1 17 ? 23.150 -18.505 -28.716 1.00 49.99 17 SER C C 1
ATOM 1389 O O . SER C 1 17 ? 23.599 -18.154 -29.800 1.00 49.11 17 SER C O 1
ATOM 1392 N N . TRP C 1 18 ? 23.269 -19.745 -28.250 1.00 50.18 18 TRP C N 1
ATOM 1393 C CA . TRP C 1 18 ? 24.037 -20.746 -28.978 1.00 53.36 18 TRP C CA 1
ATOM 1394 C C . TRP C 1 18 ? 23.194 -21.579 -29.927 1.00 49.77 18 TRP C C 1
ATOM 1395 O O . TRP C 1 18 ? 23.699 -22.531 -30.517 1.00 49.55 18 TRP C O 1
ATOM 1406 N N . ARG C 1 19 ? 21.906 -21.258 -30.030 1.00 48.05 19 ARG C N 1
ATOM 1407 C CA . ARG C 1 19 ? 20.988 -21.998 -30.900 1.00 45.69 19 ARG C CA 1
ATOM 1408 C C . ARG C 1 19 ? 20.942 -23.452 -30.459 1.00 46.51 19 ARG C C 1
ATOM 1409 O O . ARG C 1 19 ? 20.748 -24.360 -31.264 1.00 44.04 19 ARG C O 1
ATOM 1417 N N . ASN C 1 20 ? 21.096 -23.652 -29.153 1.00 51.26 20 ASN C N 1
ATOM 1418 C CA . ASN C 1 20 ? 21.081 -24.976 -28.563 1.00 49.58 20 ASN C CA 1
ATOM 1419 C C . ASN C 1 20 ? 19.708 -25.314 -27.979 1.00 47.36 20 ASN C C 1
ATOM 1420 O O . ASN C 1 20 ? 19.029 -26.218 -28.461 1.00 48.50 20 ASN C O 1
ATOM 1425 N N . VAL C 1 21 ? 19.291 -24.571 -26.965 1.00 45.26 21 VAL C N 1
ATOM 1426 C CA . VAL C 1 21 ? 17.974 -24.771 -26.383 1.00 45.10 21 VAL C CA 1
ATOM 1427 C C . VAL C 1 21 ? 16.962 -24.015 -27.260 1.00 43.03 21 VAL C C 1
ATOM 1428 O O . VAL C 1 21 ? 17.173 -22.858 -27.596 1.00 39.81 21 VAL C O 1
ATOM 1432 N N . ARG C 1 22 ? 15.896 -24.697 -27.659 1.00 40.14 22 ARG C N 1
ATOM 1433 C CA . ARG C 1 22 ? 14.979 -24.228 -28.695 1.00 38.17 22 ARG C CA 1
ATOM 1434 C C . ARG C 1 22 ? 13.549 -24.459 -28.242 1.00 38.65 22 ARG C C 1
ATOM 1435 O O . ARG C 1 22 ? 13.137 -25.620 -28.082 1.00 38.28 22 ARG C O 1
ATOM 1443 N N . LYS C 1 23 ? 12.786 -23.384 -28.071 1.00 36.47 23 LYS C N 1
ATOM 1444 C CA . LYS C 1 23 ? 11.477 -23.488 -27.441 1.00 36.95 23 LYS C CA 1
ATOM 1445 C C . LYS C 1 23 ? 10.406 -22.835 -28.305 1.00 39.95 23 LYS C C 1
ATOM 1446 O O . LYS C 1 23 ? 10.697 -21.925 -29.079 1.00 37.36 23 LYS C O 1
ATOM 1452 N N . GLY C 1 24 ? 9.154 -23.227 -28.119 1.00 38.86 24 GLY C N 1
ATOM 1453 C CA . GLY C 1 24 ? 8.100 -22.633 -28.920 1.00 37.67 24 GLY C CA 1
ATOM 1454 C C . GLY C 1 24 ? 7.154 -21.930 -27.992 1.00 40.16 24 GLY C C 1
ATOM 1455 O O . GLY C 1 24 ? 6.778 -22.475 -26.943 1.00 41.81 24 GLY C O 1
ATOM 1456 N N . VAL C 1 25 ? 6.741 -20.722 -28.367 1.00 38.90 25 VAL C N 1
ATOM 1457 C CA . VAL C 1 25 ? 5.867 -19.976 -27.473 1.00 41.47 25 VAL C CA 1
ATOM 1458 C C . VAL C 1 25 ? 4.675 -19.436 -28.238 1.00 41.80 25 VAL C C 1
ATOM 1459 O O . VAL C 1 25 ? 4.710 -19.352 -29.458 1.00 39.56 25 VAL C O 1
ATOM 1463 N N . VAL C 1 26 ? 3.614 -19.081 -27.521 1.00 42.08 26 VAL C N 1
ATOM 1464 C CA . VAL C 1 26 ? 2.465 -18.459 -28.162 1.00 45.41 26 VAL C CA 1
ATOM 1465 C C . VAL C 1 26 ? 2.096 -17.232 -27.366 1.00 44.69 26 VAL C C 1
ATOM 1466 O O . VAL C 1 26 ? 1.678 -17.352 -26.231 1.00 44.87 26 VAL C O 1
ATOM 1470 N N . VAL C 1 27 ? 2.230 -16.059 -27.973 1.00 42.05 27 VAL C N 1
ATOM 1471 C CA . VAL C 1 27 ? 2.157 -14.814 -27.228 1.00 44.60 27 VAL C CA 1
ATOM 1472 C C . VAL C 1 27 ? 1.449 -13.729 -28.022 1.00 50.18 27 VAL C C 1
ATOM 1473 O O . VAL C 1 27 ? 1.407 -13.784 -29.257 1.00 47.59 27 VAL C O 1
ATOM 1477 N N . GLY C 1 28 ? 0.846 -12.783 -27.295 1.00 51.81 28 GLY C N 1
ATOM 1478 C CA . GLY C 1 28 ? 0.183 -11.639 -27.890 1.00 49.38 28 GLY C CA 1
ATOM 1479 C C . GLY C 1 28 ? 1.010 -10.358 -27.841 1.00 48.02 28 GLY C C 1
ATOM 1480 O O . GLY C 1 28 ? 0.849 -9.481 -28.699 1.00 49.89 28 GLY C O 1
ATOM 1481 N N . THR C 1 29 ? 1.929 -10.262 -26.876 1.00 47.30 29 THR C N 1
ATOM 1482 C CA . THR C 1 29 ? 2.677 -9.020 -26.634 1.00 47.71 29 THR C CA 1
ATOM 1483 C C . THR C 1 29 ? 4.168 -9.276 -26.447 1.00 46.79 29 THR C C 1
ATOM 1484 O O . THR C 1 29 ? 4.589 -10.416 -26.210 1.00 44.20 29 THR C O 1
ATOM 1488 N N . PHE C 1 30 ? 4.980 -8.233 -26.596 1.00 43.00 30 PHE C N 1
ATOM 1489 C CA . PHE C 1 30 ? 6.414 -8.400 -26.415 1.00 45.82 30 PHE C CA 1
ATOM 1490 C C . PHE C 1 30 ? 6.745 -8.849 -24.980 1.00 44.95 30 PHE C C 1
ATOM 1491 O O . PHE C 1 30 ? 7.696 -9.617 -24.734 1.00 41.57 30 PHE C O 1
ATOM 1499 N N . GLU C 1 31 ? 5.942 -8.376 -24.031 1.00 44.38 31 GLU C N 1
ATOM 1500 C CA . GLU C 1 31 ? 6.196 -8.675 -22.634 1.00 45.43 31 GLU C CA 1
ATOM 1501 C C . GLU C 1 31 ? 5.897 -10.134 -22.312 1.00 45.84 31 GLU C C 1
ATOM 1502 O O . GLU C 1 31 ? 6.610 -10.737 -21.524 1.00 41.09 31 GLU C O 1
ATOM 1508 N N . GLU C 1 32 ? 4.870 -10.696 -22.954 1.00 42.99 32 GLU C N 1
ATOM 1509 C CA . GLU C 1 32 ? 4.531 -12.109 -22.800 1.00 42.13 32 GLU C CA 1
ATOM 1510 C C . GLU C 1 32 ? 5.610 -13.006 -23.382 1.00 39.87 32 GLU C C 1
ATOM 1511 O O . GLU C 1 32 ? 5.853 -14.113 -22.891 1.00 37.86 32 GLU C O 1
ATOM 1517 N N . LEU C 1 33 ? 6.213 -12.530 -24.465 1.00 39.61 33 LEU C N 1
ATOM 1518 C CA . LEU C 1 33 ? 7.381 -13.162 -25.037 1.00 39.13 33 LEU C CA 1
ATOM 1519 C C . LEU C 1 33 ? 8.518 -13.177 -23.999 1.00 41.69 33 LEU C C 1
ATOM 1520 O O . LEU C 1 33 ? 9.189 -14.197 -23.835 1.00 38.10 33 LEU C O 1
ATOM 1525 N N . LEU C 1 34 ? 8.737 -12.051 -23.310 1.00 39.69 34 LEU C N 1
ATOM 1526 C CA . LEU C 1 34 ? 9.774 -12.021 -22.273 1.00 40.18 34 LEU C CA 1
ATOM 1527 C C . LEU C 1 34 ? 9.485 -12.976 -21.118 1.00 41.20 34 LEU C C 1
ATOM 1528 O O . LEU C 1 34 ? 10.366 -13.715 -20.686 1.00 37.19 34 LEU C O 1
ATOM 1533 N N . VAL C 1 35 ? 8.260 -12.941 -20.610 1.00 37.80 35 VAL C N 1
ATOM 1534 C CA . VAL C 1 35 ? 7.846 -13.815 -19.521 1.00 39.26 35 VAL C CA 1
ATOM 1535 C C . VAL C 1 35 ? 8.043 -15.310 -19.836 1.00 40.98 35 VAL C C 1
ATOM 1536 O O . VAL C 1 35 ? 8.711 -16.061 -19.079 1.00 39.89 35 VAL C O 1
ATOM 1540 N N . ARG C 1 36 ? 7.456 -15.752 -20.944 1.00 38.90 36 ARG C N 1
ATOM 1541 C CA . ARG C 1 36 ? 7.516 -17.169 -21.276 1.00 41.22 36 ARG C CA 1
ATOM 1542 C C . ARG C 1 36 ? 8.909 -17.600 -21.795 1.00 42.37 36 ARG C C 1
ATOM 1543 O O . ARG C 1 36 ? 9.383 -18.701 -21.497 1.00 43.02 36 ARG C O 1
ATOM 1551 N N . GLY C 1 37 ? 9.580 -16.710 -22.525 1.00 40.07 37 GLY C N 1
ATOM 1552 C CA . GLY C 1 37 ? 10.904 -16.994 -23.040 1.00 40.66 37 GLY C CA 1
ATOM 1553 C C . GLY C 1 37 ? 11.913 -17.145 -21.919 1.00 41.78 37 GLY C C 1
ATOM 1554 O O . GLY C 1 37 ? 12.673 -18.115 -21.901 1.00 40.95 37 GLY C O 1
ATOM 1555 N N . LYS C 1 38 ? 11.891 -16.211 -20.967 1.00 42.09 38 LYS C N 1
ATOM 1556 C CA . LYS C 1 38 ? 12.789 -16.278 -19.815 1.00 42.18 38 LYS C CA 1
ATOM 1557 C C . LYS C 1 38 ? 12.477 -17.493 -18.966 1.00 45.15 38 LYS C C 1
ATOM 1558 O O . LYS C 1 38 ? 13.389 -18.228 -18.555 1.00 45.20 38 LYS C O 1
ATOM 1564 N N . ASP C 1 39 ? 11.191 -17.720 -18.706 1.00 42.26 39 ASP C N 1
ATOM 1565 C CA . ASP C 1 39 ? 10.812 -18.894 -17.939 1.00 44.73 39 ASP C CA 1
ATOM 1566 C C . ASP C 1 39 ? 11.343 -20.200 -18.571 1.00 43.53 39 ASP C C 1
ATOM 1567 O O . ASP C 1 39 ? 11.963 -21.009 -17.892 1.00 43.28 39 ASP C O 1
ATOM 1572 N N . LYS C 1 40 ? 11.093 -20.400 -19.860 1.00 42.82 40 LYS C N 1
ATOM 1573 C CA . LYS C 1 40 ? 11.499 -21.626 -20.575 1.00 45.02 40 LYS C CA 1
ATOM 1574 C C 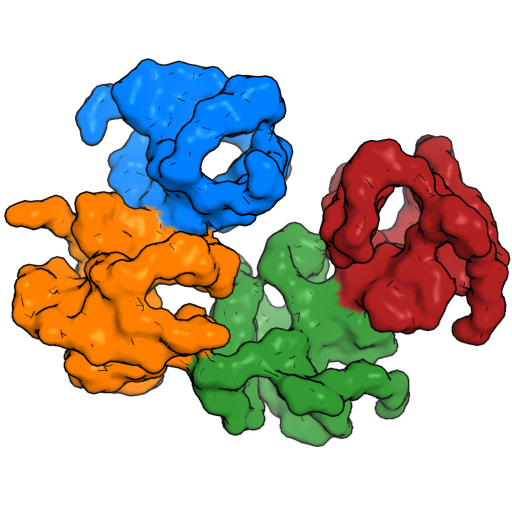. LYS C 1 40 ? 13.004 -21.801 -20.851 1.00 43.03 40 LYS C C 1
ATOM 1575 O O . LYS C 1 40 ? 13.465 -22.900 -21.100 1.00 44.34 40 LYS C O 1
ATOM 1581 N N . LEU C 1 41 ? 13.754 -20.716 -20.887 1.00 42.82 41 LEU C N 1
ATOM 1582 C CA . LEU C 1 41 ? 15.185 -20.811 -21.129 1.00 42.89 41 LEU C CA 1
ATOM 1583 C C . LEU C 1 41 ? 15.936 -20.768 -19.810 1.00 45.44 41 LEU C C 1
ATOM 1584 O O . LEU C 1 41 ? 17.156 -20.655 -19.791 1.00 50.27 41 LEU C O 1
ATOM 1589 N N . GLY C 1 42 ? 15.201 -20.835 -18.706 1.00 43.28 42 GLY C N 1
ATOM 1590 C CA . GLY C 1 42 ? 15.811 -20.879 -17.392 1.00 43.18 42 GLY C CA 1
ATOM 1591 C C . GLY C 1 42 ? 16.485 -19.569 -17.007 1.00 48.34 42 GLY C C 1
ATOM 1592 O O . GLY C 1 42 ? 17.442 -19.579 -16.235 1.00 49.12 42 GLY C O 1
ATOM 1593 N N . VAL C 1 43 ? 15.958 -18.435 -17.481 1.00 46.74 43 VAL C N 1
ATOM 1594 C CA . VAL C 1 43 ? 16.529 -17.136 -17.121 1.00 49.45 43 VAL C CA 1
ATOM 1595 C C . VAL C 1 43 ? 15.766 -16.537 -15.942 1.00 47.29 43 VAL C C 1
ATOM 1596 O O . VAL C 1 43 ? 14.547 -16.489 -15.953 1.00 47.69 43 VAL C O 1
ATOM 1600 N N . PRO C 1 44 ? 16.490 -16.106 -14.901 1.00 48.80 44 PRO C N 1
ATOM 1601 C CA . PRO C 1 44 ? 15.821 -15.585 -13.698 1.00 51.22 44 PRO C CA 1
ATOM 1602 C C . PRO C 1 44 ? 15.004 -14.335 -14.000 1.00 48.14 44 PRO C C 1
ATOM 1603 O O . PRO C 1 44 ? 15.435 -13.501 -14.798 1.00 46.82 44 PRO C O 1
ATOM 1607 N N . ALA C 1 45 ? 13.842 -14.222 -13.362 1.00 45.34 45 ALA C N 1
ATOM 1608 C CA . ALA C 1 45 ? 12.872 -13.190 -13.675 1.00 45.16 45 ALA C CA 1
ATOM 1609 C C . ALA C 1 45 ? 13.431 -11.791 -13.447 1.00 47.22 45 ALA C C 1
ATOM 1610 O O . ALA C 1 45 ? 12.994 -10.831 -14.087 1.00 47.93 45 ALA C O 1
ATOM 1612 N N . SER C 1 46 ? 14.403 -11.670 -12.548 1.00 47.72 46 SER C N 1
ATOM 1613 C CA . SER C 1 46 ? 15.039 -10.382 -12.268 1.00 44.50 46 SER C CA 1
ATOM 1614 C C . SER C 1 46 ? 15.953 -9.959 -13.410 1.00 46.40 46 SER C C 1
ATOM 1615 O O . SER C 1 46 ? 16.279 -8.777 -13.558 1.00 44.96 46 SER C O 1
ATOM 1618 N N . GLU C 1 47 ? 16.489 -10.926 -14.145 1.00 45.54 47 GLU C N 1
ATOM 1619 C CA . GLU C 1 47 ? 17.504 -10.548 -15.122 1.00 49.95 47 GLU C CA 1
ATOM 1620 C C . GLU C 1 47 ? 16.893 -9.933 -16.382 1.00 50.74 47 GLU C C 1
ATOM 1621 O O . GLU C 1 47 ? 15.956 -10.487 -16.953 1.00 49.48 47 GLU C O 1
ATOM 1627 N N . PRO C 1 48 ? 17.440 -8.798 -16.835 1.00 51.23 48 PRO C N 1
ATOM 1628 C CA . PRO C 1 48 ? 16.929 -8.241 -18.087 1.00 50.34 48 PRO C CA 1
ATOM 1629 C C . PRO C 1 48 ? 17.619 -8.927 -19.246 1.00 51.56 48 PRO C C 1
ATOM 1630 O O . PRO C 1 48 ? 18.729 -9.430 -19.070 1.00 53.49 48 PRO C O 1
ATOM 1634 N N . VAL C 1 49 ? 16.984 -8.945 -20.413 1.00 49.82 49 VAL C N 1
ATOM 1635 C CA . VAL C 1 49 ? 17.504 -9.717 -21.527 1.00 49.29 49 VAL C CA 1
ATOM 1636 C C . VAL C 1 49 ? 17.326 -8.884 -22.757 1.00 47.49 49 VAL C C 1
ATOM 1637 O O . VAL C 1 49 ? 16.627 -7.890 -22.721 1.00 49.72 49 VAL C O 1
ATOM 1641 N N . ARG C 1 50 ? 17.958 -9.282 -23.848 1.00 47.94 50 ARG C N 1
ATOM 1642 C CA . ARG C 1 50 ? 17.684 -8.664 -25.139 1.00 47.66 50 ARG C CA 1
ATOM 1643 C C . ARG C 1 50 ? 17.137 -9.715 -26.092 1.00 46.33 50 ARG C C 1
ATOM 1644 O O . ARG C 1 50 ? 17.453 -10.901 -25.945 1.00 47.02 50 ARG C O 1
ATOM 1652 N N . VAL C 1 51 ? 16.299 -9.297 -27.042 1.00 41.00 51 VAL C N 1
ATOM 1653 C CA . VAL C 1 51 ? 15.770 -10.209 -28.054 1.00 41.88 51 VAL C CA 1
ATOM 1654 C C . VAL C 1 51 ? 16.169 -9.801 -29.476 1.00 40.70 51 VAL C C 1
ATOM 1655 O O . VAL C 1 51 ? 15.946 -8.659 -29.866 1.00 39.27 51 VAL C O 1
ATOM 1659 N N . VAL C 1 52 ? 16.703 -10.741 -30.262 1.00 36.70 52 VAL C N 1
ATOM 1660 C CA . VAL C 1 52 ? 17.096 -10.442 -31.640 1.00 37.31 52 VAL C CA 1
ATOM 1661 C C . VAL C 1 52 ? 16.550 -11.465 -32.652 1.00 39.95 52 VAL C C 1
ATOM 1662 O O . VAL C 1 52 ? 16.138 -12.563 -32.281 1.00 39.26 52 VAL C O 1
ATOM 1666 N N . LEU C 1 53 ? 16.516 -11.089 -33.926 1.00 37.83 53 LEU C N 1
ATOM 1667 C CA . LEU C 1 53 ? 16.194 -12.035 -34.977 1.00 37.34 53 LEU C CA 1
ATOM 1668 C C . LEU C 1 53 ? 17.355 -12.997 -35.061 1.00 40.71 53 LEU C C 1
ATOM 1669 O O . LEU C 1 53 ? 18.513 -12.602 -34.901 1.00 40.63 53 LEU C O 1
ATOM 1674 N N . GLU C 1 54 ? 17.050 -14.263 -35.289 1.00 39.11 54 GLU C N 1
ATOM 1675 C CA . GLU C 1 54 ? 18.092 -15.251 -35.430 1.00 39.85 54 GLU C CA 1
ATOM 1676 C C . GLU C 1 54 ? 18.891 -15.004 -36.704 1.00 42.32 54 GLU C C 1
ATOM 1677 O O . GLU C 1 54 ? 20.109 -15.180 -36.720 1.00 41.31 54 GLU C O 1
ATOM 1683 N N . CYS C 1 55 ? 18.208 -14.591 -37.773 1.00 40.46 55 CYS C N 1
ATOM 1684 C CA . CYS C 1 55 ? 18.848 -14.552 -39.095 1.00 42.19 55 CYS C CA 1
ATOM 1685 C C . CYS C 1 55 ? 19.947 -13.499 -39.210 1.00 41.39 55 CYS C C 1
ATOM 1686 O O . CYS C 1 55 ? 20.939 -13.718 -39.887 1.00 42.28 55 CYS C O 1
ATOM 1689 N N . ASP C 1 56 ? 19.766 -12.343 -38.583 1.00 41.92 56 ASP C N 1
ATOM 1690 C CA . ASP C 1 56 ? 20.753 -11.286 -38.771 1.00 43.03 56 ASP C CA 1
ATOM 1691 C C . ASP C 1 56 ? 20.965 -10.366 -37.552 1.00 41.66 56 ASP C C 1
ATOM 1692 O O . ASP C 1 56 ? 21.549 -9.305 -37.683 1.00 40.50 56 ASP C O 1
ATOM 1697 N N . GLY C 1 57 ? 20.461 -10.750 -36.382 1.00 43.46 57 GLY C N 1
ATOM 1698 C CA . GLY C 1 57 ? 20.661 -9.939 -35.190 1.00 39.72 57 GLY C CA 1
ATOM 1699 C C . GLY C 1 57 ? 19.846 -8.659 -35.009 1.00 40.14 57 GLY C C 1
ATOM 1700 O O . GLY C 1 57 ? 20.107 -7.913 -34.069 1.00 38.88 57 GLY C O 1
ATOM 1701 N N . THR C 1 58 ? 18.890 -8.369 -35.892 1.00 37.98 58 THR C N 1
ATOM 1702 C CA . THR C 1 58 ? 18.053 -7.182 -35.703 1.00 37.78 58 THR C CA 1
ATOM 1703 C C . THR C 1 58 ? 17.387 -7.275 -34.328 1.00 37.41 58 THR C C 1
ATOM 1704 O O . THR C 1 58 ? 16.815 -8.310 -33.985 1.00 39.18 58 THR C O 1
ATOM 1708 N N . GLN C 1 59 ? 17.435 -6.197 -33.549 1.00 36.46 59 GLN C N 1
ATOM 1709 C CA . GLN C 1 59 ? 16.905 -6.220 -32.180 1.00 38.19 59 GLN C CA 1
ATOM 1710 C C . GLN C 1 59 ? 15.386 -6.069 -32.197 1.00 40.47 59 GLN C C 1
ATOM 1711 O O . GLN C 1 59 ? 14.843 -5.231 -32.910 1.00 38.93 59 GLN C O 1
ATOM 1717 N N . ILE C 1 60 ? 14.712 -6.836 -31.352 1.00 42.57 60 ILE C N 1
ATOM 1718 C CA . ILE C 1 60 ? 13.259 -6.797 -31.251 1.00 39.96 60 ILE C CA 1
ATOM 1719 C C . ILE C 1 60 ? 12.785 -6.219 -29.914 1.00 42.61 60 ILE C C 1
ATOM 1720 O O . ILE C 1 60 ? 13.193 -6.687 -28.864 1.00 42.81 60 ILE C O 1
ATOM 1725 N N . GLU C 1 61 ? 11.927 -5.203 -29.960 1.00 43.79 61 GLU C N 1
ATOM 1726 C CA . GLU C 1 61 ? 11.389 -4.550 -28.767 1.00 46.59 61 GLU C CA 1
ATOM 1727 C C . GLU C 1 61 ? 9.876 -4.428 -28.936 1.00 45.01 61 GLU C C 1
ATOM 1728 O O . GLU C 1 61 ? 9.347 -4.724 -30.003 1.00 44.29 61 GLU C O 1
ATOM 1734 N N . ASP C 1 62 ? 9.172 -3.974 -27.909 1.00 46.01 62 ASP C N 1
ATOM 1735 C CA . ASP C 1 62 ? 7.726 -3.877 -28.021 1.00 50.59 62 ASP C CA 1
ATOM 1736 C C . ASP C 1 62 ? 7.456 -2.862 -29.133 1.00 50.85 62 ASP C C 1
ATOM 1737 O O . ASP C 1 62 ? 8.225 -1.906 -29.304 1.00 48.03 62 ASP C O 1
ATOM 1742 N N . GLY C 1 63 ? 6.365 -3.054 -29.863 1.00 48.39 63 GLY C N 1
ATOM 1743 C CA . GLY C 1 63 ? 5.935 -2.078 -30.842 1.00 49.27 63 GLY C CA 1
ATOM 1744 C C . GLY C 1 63 ? 5.569 -2.707 -32.167 1.00 49.62 63 GLY C C 1
ATOM 1745 O O . GLY C 1 63 ? 5.460 -3.936 -32.284 1.00 46.24 63 GLY C O 1
ATOM 1746 N N . GLU C 1 64 ? 5.433 -1.854 -33.177 1.00 49.93 64 GLU C N 1
ATOM 1747 C CA . GLU C 1 64 ? 4.966 -2.242 -34.506 1.00 50.33 64 GLU C CA 1
ATOM 1748 C C . GLU C 1 64 ? 5.875 -3.255 -35.182 1.00 43.59 64 GLU C C 1
ATOM 1749 O O . GLU C 1 64 ? 5.387 -4.217 -35.787 1.00 42.44 64 GLU C O 1
ATOM 1755 N N . TYR C 1 65 ? 7.188 -3.070 -35.067 1.00 42.78 65 TYR C N 1
ATOM 1756 C CA . TYR C 1 65 ? 8.078 -3.998 -35.766 1.00 40.87 65 TYR C CA 1
ATOM 1757 C C . TYR C 1 65 ? 7.907 -5.394 -35.219 1.00 41.30 65 TYR C C 1
ATOM 1758 O O . TYR C 1 65 ? 7.802 -6.351 -35.997 1.00 40.24 65 TYR C O 1
ATOM 1767 N N . PHE C 1 66 ? 7.791 -5.504 -33.899 1.00 39.89 66 PHE C N 1
ATOM 1768 C CA . PHE C 1 66 ? 7.569 -6.798 -33.271 1.00 39.50 66 PHE C CA 1
ATOM 1769 C C . PHE C 1 66 ? 6.285 -7.409 -33.813 1.00 41.27 66 PHE C C 1
ATOM 1770 O O . PHE C 1 66 ? 6.262 -8.579 -34.161 1.00 40.47 66 PHE C O 1
ATOM 1778 N N . ARG C 1 67 ? 5.227 -6.619 -33.927 1.00 40.24 67 ARG C N 1
ATOM 1779 C CA . ARG C 1 67 ? 3.970 -7.166 -34.437 1.00 43.49 67 ARG C CA 1
ATOM 1780 C C . ARG C 1 67 ? 3.981 -7.483 -35.942 1.00 44.58 67 ARG C C 1
ATOM 1781 O O . ARG C 1 67 ? 3.109 -8.192 -36.412 1.00 46.83 67 ARG C O 1
ATOM 1789 N N . THR C 1 68 ? 4.945 -6.979 -36.709 1.00 42.59 68 THR C N 1
ATOM 1790 C CA . THR C 1 68 ? 4.983 -7.362 -38.124 1.00 43.52 68 THR C CA 1
ATOM 1791 C C . THR C 1 68 ? 5.609 -8.718 -38.325 1.00 42.42 68 THR C C 1
ATOM 1792 O O . THR C 1 68 ? 5.532 -9.287 -39.415 1.00 43.44 68 THR C O 1
ATOM 1796 N N . LEU C 1 69 ? 6.232 -9.244 -37.282 1.00 40.81 69 LEU C N 1
ATOM 1797 C CA . LEU C 1 69 ? 6.939 -10.498 -37.433 1.00 38.12 69 LEU C CA 1
ATOM 1798 C C . LEU C 1 69 ? 5.988 -11.631 -37.795 1.00 41.97 69 LEU C C 1
ATOM 1799 O O . LEU C 1 69 ? 4.958 -11.810 -37.132 1.00 41.82 69 LEU C O 1
ATOM 1804 N N . ALA C 1 70 ? 6.378 -12.432 -38.785 1.00 37.88 70 ALA C N 1
ATOM 1805 C CA . ALA C 1 70 ? 5.601 -13.589 -39.198 1.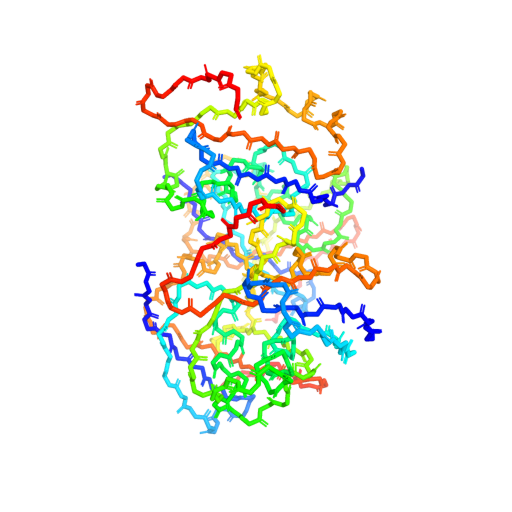00 36.06 70 ALA C CA 1
ATOM 1806 C C . ALA C 1 70 ? 5.610 -14.633 -38.101 1.00 37.66 70 ALA C C 1
ATOM 1807 O O . ALA C 1 70 ? 6.551 -14.695 -37.302 1.00 34.75 70 ALA C O 1
ATOM 1809 N N . ASN C 1 71 ? 4.540 -15.430 -38.074 1.00 37.87 71 ASN C N 1
ATOM 1810 C CA . ASN C 1 71 ? 4.410 -16.586 -37.207 1.00 34.04 71 ASN C CA 1
ATOM 1811 C C . ASN C 1 71 ? 5.641 -17.470 -37.266 1.00 35.93 71 ASN C C 1
ATOM 1812 O O . ASN C 1 71 ? 6.161 -17.745 -38.359 1.00 35.70 71 ASN C O 1
ATOM 1817 N N . ASN C 1 72 ? 6.082 -17.939 -36.104 1.00 33.09 72 ASN C N 1
ATOM 1818 C CA . ASN C 1 72 ? 7.224 -18.829 -36.027 1.00 35.12 72 ASN C CA 1
ATOM 1819 C C . ASN C 1 72 ? 8.506 -18.231 -36.605 1.00 35.16 72 ASN C C 1
ATOM 1820 O O . ASN C 1 72 ? 9.391 -18.955 -37.052 1.00 36.15 72 ASN C O 1
ATOM 1825 N N . THR C 1 73 ? 8.593 -16.907 -36.603 1.00 32.26 73 THR C N 1
ATOM 1826 C CA . THR C 1 73 ? 9.885 -16.264 -36.745 1.00 37.35 73 THR C CA 1
ATOM 1827 C C . THR C 1 73 ? 10.838 -16.779 -35.658 1.00 33.81 73 THR C C 1
ATOM 1828 O O . THR C 1 73 ? 10.475 -16.888 -34.493 1.00 33.79 73 THR C O 1
ATOM 1832 N N . VAL C 1 74 ? 12.047 -17.121 -36.040 1.00 34.05 74 VAL C N 1
ATOM 1833 C CA . VAL C 1 74 ? 13.004 -17.593 -35.047 1.00 36.46 74 VAL C CA 1
ATOM 1834 C C . VAL C 1 74 ? 13.722 -16.432 -34.381 1.00 37.41 74 VAL C C 1
ATOM 1835 O O . VAL C 1 74 ? 14.400 -15.660 -35.050 1.00 38.20 74 VAL C O 1
ATOM 1839 N N . LEU C 1 75 ? 13.576 -16.335 -33.059 1.00 34.14 75 LEU C N 1
ATOM 1840 C CA . LEU C 1 75 ? 14.172 -15.275 -32.255 1.00 37.57 75 LEU C CA 1
ATOM 1841 C C . LEU C 1 75 ? 15.227 -15.837 -31.288 1.00 39.74 75 LEU C C 1
ATOM 1842 O O . LEU C 1 75 ? 15.115 -16.973 -30.819 1.00 39.02 75 LEU C O 1
ATOM 1847 N N . LEU C 1 76 ? 16.238 -15.043 -30.967 1.00 41.59 76 LEU C N 1
ATOM 1848 C CA . LEU C 1 76 ? 17.191 -15.445 -29.938 1.00 41.91 76 LEU C CA 1
ATOM 1849 C C . LEU C 1 76 ? 17.034 -14.573 -28.716 1.00 41.75 76 LEU C C 1
ATOM 1850 O O . LEU C 1 76 ? 16.822 -13.353 -28.814 1.00 41.20 76 LEU C O 1
ATOM 1855 N N . LEU C 1 77 ? 17.147 -15.219 -27.562 1.00 42.29 77 LEU C N 1
ATOM 1856 C CA . LEU C 1 77 ? 17.194 -14.516 -26.302 1.00 45.24 77 LEU C CA 1
ATOM 1857 C C . LEU C 1 77 ? 18.663 -14.430 -25.876 1.00 49.45 77 LEU C C 1
ATOM 1858 O O . LEU C 1 77 ? 19.357 -15.439 -25.771 1.00 48.73 77 LEU C O 1
ATOM 1863 N N . LEU C 1 78 ? 19.107 -13.199 -25.644 1.00 48.49 78 LEU C N 1
ATOM 1864 C CA . LEU C 1 78 ? 20.469 -12.875 -25.249 1.00 52.57 78 LEU C CA 1
ATOM 1865 C C . LEU C 1 78 ? 20.517 -12.432 -23.797 1.00 52.91 78 LEU C C 1
ATOM 1866 O O . LEU C 1 78 ? 19.827 -11.482 -23.393 1.00 50.71 78 LEU C O 1
ATOM 1871 N N . ARG C 1 79 ? 21.373 -13.076 -23.019 1.00 55.00 79 ARG C N 1
ATOM 1872 C CA . ARG C 1 79 ? 21.512 -12.678 -21.634 1.00 56.74 79 ARG C CA 1
ATOM 1873 C C . ARG C 1 79 ? 22.598 -11.628 -21.539 1.00 59.37 79 ARG C C 1
ATOM 1874 O O . ARG C 1 79 ? 23.380 -11.458 -22.478 1.00 59.43 79 ARG C O 1
ATOM 1882 N N . GLN C 1 80 ? 22.589 -10.879 -20.439 1.00 64.20 80 GLN C N 1
ATOM 1883 C CA . GLN C 1 80 ? 23.683 -9.966 -20.079 1.00 64.79 80 GLN C CA 1
ATOM 1884 C C . GLN C 1 80 ? 25.050 -10.485 -20.507 1.00 61.41 80 GLN C C 1
ATOM 1885 O O . GLN C 1 80 ? 25.459 -11.579 -20.109 1.00 60.79 80 GLN C O 1
ATOM 1891 N N . GLY C 1 81 ? 25.715 -9.718 -21.365 1.00 60.25 81 GLY C N 1
ATOM 1892 C CA . GLY C 1 81 ? 27.037 -10.053 -21.860 1.00 60.99 81 GLY C CA 1
ATOM 1893 C C . GLY C 1 81 ? 27.070 -11.007 -23.042 1.00 65.09 81 GLY C C 1
ATOM 1894 O O . GLY C 1 81 ? 28.144 -11.311 -23.559 1.00 65.70 81 GLY C O 1
ATOM 1895 N N . GLU C 1 82 ? 25.908 -11.487 -23.478 1.00 63.62 82 GLU C N 1
ATOM 1896 C CA . GLU C 1 82 ? 25.844 -12.325 -24.670 1.00 61.67 82 GLU C CA 1
ATOM 1897 C C . GLU C 1 82 ? 25.550 -11.472 -25.896 1.00 62.39 82 GLU C C 1
ATOM 1898 O O . GLU C 1 82 ? 24.871 -10.446 -25.791 1.00 62.42 82 GLU C O 1
ATOM 1904 N N . ARG C 1 83 ? 26.085 -11.880 -27.045 1.00 60.56 83 ARG C N 1
ATOM 1905 C CA . ARG C 1 83 ? 25.846 -11.178 -28.308 1.00 62.87 83 ARG C CA 1
ATOM 1906 C C . ARG C 1 83 ? 25.412 -12.124 -29.439 1.00 62.49 83 ARG C C 1
ATOM 1907 O O . ARG C 1 83 ? 25.638 -13.336 -29.377 1.00 63.21 83 ARG C O 1
ATOM 1915 N N . TRP C 1 84 ? 24.759 -11.567 -30.456 1.00 59.57 84 TRP C N 1
ATOM 1916 C CA . TRP C 1 84 ? 24.380 -12.329 -31.646 1.00 56.38 84 TRP C CA 1
ATOM 1917 C C . TRP C 1 84 ? 25.599 -12.690 -32.488 1.00 58.16 84 TRP C C 1
ATOM 1918 O O . TRP C 1 84 ? 26.480 -11.863 -32.671 1.00 58.74 84 TRP C O 1
ATOM 1929 N N . LEU C 1 85 ? 25.654 -13.919 -32.993 1.00 56.59 85 LEU C N 1
ATOM 1930 C CA . LEU C 1 85 ? 26.641 -14.273 -34.013 1.00 60.89 85 LEU C CA 1
ATOM 1931 C C . LEU C 1 85 ? 26.012 -15.097 -35.140 1.00 61.54 85 LEU C C 1
ATOM 1932 O O . LEU C 1 85 ? 25.065 -15.849 -34.923 1.00 61.45 85 LEU C O 1
ATOM 1937 N N . GLU C 1 86 ? 26.568 -14.958 -36.337 1.00 64.26 86 GLU C N 1
ATOM 1938 C CA . GLU C 1 86 ? 26.065 -15.624 -37.535 1.00 69.96 86 GLU C CA 1
ATOM 1939 C C . GLU C 1 86 ? 26.134 -17.152 -37.483 1.00 73.81 86 GLU C C 1
ATOM 1940 O O . GLU C 1 86 ? 26.695 -17.722 -36.548 1.00 71.44 86 GLU C O 1
ATOM 1946 N N . HIS C 1 87 ? 25.548 -17.772 -38.514 1.00 84.18 87 HIS C N 1
ATOM 1947 C CA . HIS C 1 87 ? 25.527 -19.224 -38.783 1.00 86.90 87 HIS C CA 1
ATOM 1948 C C . HIS C 1 87 ? 25.995 -20.117 -37.641 1.00 85.01 87 HIS C C 1
ATOM 1949 O O . HIS C 1 87 ? 25.231 -20.936 -37.135 1.00 88.05 87 HIS C O 1
ATOM 1951 N N . GLY D 1 8 ? 0.894 0.447 -48.381 1.00 74.79 8 GLY D N 1
ATOM 1952 C CA . GLY D 1 8 ? 0.868 1.277 -47.190 1.00 79.83 8 GLY D CA 1
ATOM 1953 C C . GLY D 1 8 ? 2.145 1.260 -46.363 1.00 80.93 8 GLY D C 1
ATOM 1954 O O . GLY D 1 8 ? 3.247 1.377 -46.906 1.00 82.95 8 GLY D O 1
ATOM 1955 N N . LYS D 1 9 ? 1.990 1.095 -45.047 1.00 76.59 9 LYS D N 1
ATOM 1956 C CA . LYS D 1 9 ? 3.118 1.061 -44.108 1.00 71.79 9 LYS D CA 1
ATOM 1957 C C . LYS D 1 9 ? 3.890 -0.267 -44.117 1.00 66.65 9 LYS D C 1
ATOM 1958 O O . LYS D 1 9 ? 3.297 -1.350 -44.259 1.00 65.30 9 LYS D O 1
ATOM 1964 N N . ARG D 1 10 ? 5.220 -0.170 -43.995 1.00 62.87 10 ARG D N 1
ATOM 1965 C CA . ARG D 1 10 ? 6.084 -1.348 -44.156 1.00 59.16 10 ARG D CA 1
ATOM 1966 C C . ARG D 1 10 ? 7.272 -1.464 -43.203 1.00 53.75 10 ARG D C 1
ATOM 1967 O O . ARG D 1 10 ? 7.788 -0.461 -42.716 1.00 53.23 10 ARG D O 1
ATOM 1975 N N . PRO D 1 11 ? 7.721 -2.703 -42.948 1.00 49.94 11 PRO D N 1
ATOM 1976 C CA . PRO D 1 11 ? 8.924 -2.917 -42.130 1.00 45.95 11 PRO D CA 1
ATOM 1977 C C . PRO D 1 11 ? 10.228 -2.727 -42.919 1.00 46.32 11 PRO D C 1
ATOM 1978 O O . PRO D 1 11 ? 10.382 -3.247 -44.035 1.00 44.54 11 PRO D O 1
ATOM 1982 N N . LEU D 1 12 ? 11.182 -2.037 -42.298 1.00 42.19 12 LEU D N 1
ATOM 1983 C CA . LEU D 1 12 ? 12.528 -1.885 -42.845 1.00 43.81 12 LEU D CA 1
ATOM 1984 C C . LEU D 1 12 ? 13.508 -2.071 -41.714 1.00 41.25 12 LEU D C 1
ATOM 1985 O O . LEU D 1 12 ? 13.148 -1.907 -40.548 1.00 38.41 12 LEU D O 1
ATOM 1990 N N . LYS D 1 13 ? 14.745 -2.409 -42.059 1.00 41.30 13 LYS D N 1
ATOM 1991 C CA . LYS D 1 13 ? 15.783 -2.551 -41.057 1.00 37.33 13 LYS D CA 1
ATOM 1992 C C . LYS D 1 13 ? 16.710 -1.355 -41.131 1.00 42.81 13 LYS D C 1
ATOM 1993 O O . LYS D 1 13 ? 17.087 -0.901 -42.216 1.00 41.65 13 LYS D O 1
ATOM 1999 N N . ILE D 1 14 ? 17.032 -0.806 -39.967 1.00 42.61 14 ILE D N 1
ATOM 2000 C CA . ILE D 1 14 ? 17.879 0.367 -39.913 1.00 45.79 14 ILE D CA 1
ATOM 2001 C C . ILE D 1 14 ? 18.973 0.094 -38.883 1.00 46.11 14 ILE D C 1
ATOM 2002 O O . ILE D 1 14 ? 18.712 -0.150 -37.702 1.00 47.43 14 ILE D O 1
ATOM 2007 N N . TRP D 1 15 ? 20.200 0.056 -39.379 1.00 43.97 15 TRP D N 1
ATOM 2008 C CA . TRP D 1 15 ? 21.375 -0.258 -38.590 1.00 45.58 15 TRP D CA 1
ATOM 2009 C C . TRP D 1 15 ? 22.250 0.991 -38.545 1.00 50.04 15 TRP D C 1
ATOM 2010 O O . TRP D 1 15 ? 22.109 1.880 -39.383 1.00 49.79 15 TRP D O 1
ATOM 2021 N N . ASP D 1 16 ? 23.172 1.063 -37.598 1.00 51.74 16 ASP D N 1
ATOM 2022 C CA . ASP D 1 16 ? 24.053 2.221 -37.554 1.00 56.22 16 ASP D CA 1
ATOM 2023 C C . ASP D 1 16 ? 25.176 2.001 -38.569 1.00 56.73 16 ASP D C 1
ATOM 2024 O O . ASP D 1 16 ? 25.255 0.940 -39.203 1.00 52.15 16 ASP D O 1
ATOM 2029 N N . SER D 1 17 ? 26.022 3.013 -38.725 1.00 61.71 17 SER D N 1
ATOM 2030 C CA . SER D 1 17 ? 27.127 2.995 -39.686 1.00 63.83 17 SER D CA 1
ATOM 2031 C C . SER D 1 17 ? 28.043 1.758 -39.629 1.00 63.92 17 SER D C 1
ATOM 2032 O O . SER D 1 17 ? 28.500 1.277 -40.667 1.00 6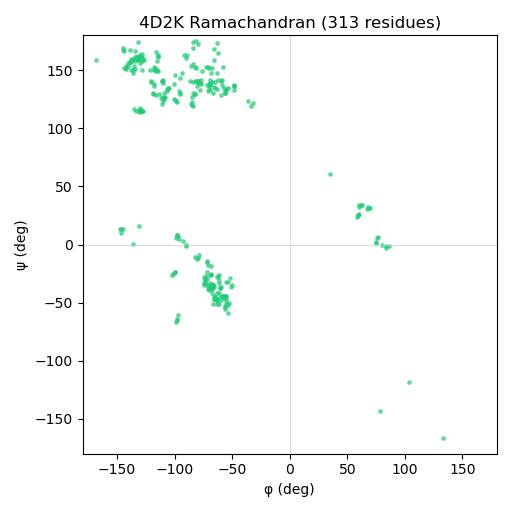0.68 17 SER D O 1
ATOM 2035 N N . TRP D 1 18 ? 28.295 1.236 -38.432 1.00 62.82 18 TRP D N 1
ATOM 2036 C CA . TRP D 1 18 ? 29.229 0.114 -38.253 1.00 61.03 18 TRP D CA 1
ATOM 2037 C C . TRP D 1 18 ? 28.535 -1.226 -38.202 1.00 57.85 18 TRP D C 1
ATOM 2038 O O . TRP D 1 18 ? 29.165 -2.240 -37.877 1.00 55.10 18 TRP D O 1
ATOM 2049 N N . ARG D 1 19 ? 27.220 -1.218 -38.421 1.00 55.88 19 ARG D N 1
ATOM 2050 C CA . ARG D 1 19 ? 26.449 -2.457 -38.405 1.00 52.19 19 ARG D CA 1
ATOM 2051 C C . ARG D 1 19 ? 26.553 -3.041 -37.023 1.00 51.18 19 ARG D C 1
ATOM 2052 O O . ARG D 1 19 ? 26.581 -4.261 -36.859 1.00 49.28 19 ARG D O 1
ATOM 2060 N N . ASN D 1 20 ? 26.625 -2.170 -36.023 1.00 52.30 20 ASN D N 1
ATOM 2061 C CA . ASN D 1 20 ? 26.745 -2.634 -34.651 1.00 55.83 20 ASN D CA 1
ATOM 2062 C C . ASN D 1 20 ? 25.351 -2.632 -34.010 1.00 52.56 20 ASN D C 1
ATOM 2063 O O . ASN D 1 20 ? 24.883 -3.667 -33.561 1.00 48.74 20 ASN D O 1
ATOM 2068 N N . VAL D 1 21 ? 24.716 -1.464 -33.932 1.00 52.57 21 VAL D N 1
ATOM 2069 C CA . VAL D 1 21 ? 23.339 -1.360 -33.437 1.00 51.61 21 VAL D CA 1
ATOM 2070 C C . VAL D 1 21 ? 22.338 -1.636 -34.572 1.00 49.93 21 VAL D C 1
ATOM 2071 O O . VAL D 1 21 ? 22.345 -0.940 -35.591 1.00 48.38 21 VAL D O 1
ATOM 2075 N N . ARG D 1 22 ? 21.415 -2.567 -34.351 1.00 45.78 22 ARG D N 1
ATOM 2076 C CA . ARG D 1 22 ? 20.581 -3.109 -35.431 1.00 44.16 22 ARG D CA 1
ATOM 2077 C C . ARG D 1 22 ? 19.112 -3.069 -35.018 1.00 45.36 22 ARG D C 1
ATOM 2078 O O . ARG D 1 22 ? 18.712 -3.756 -34.074 1.00 42.46 22 ARG D O 1
ATOM 2086 N N . LYS D 1 23 ? 18.316 -2.275 -35.726 1.00 40.99 23 LYS D N 1
ATOM 2087 C CA . LYS D 1 23 ? 16.950 -2.004 -35.315 1.00 39.95 23 LYS D CA 1
ATOM 2088 C C . LYS D 1 23 ? 15.953 -2.257 -36.432 1.00 40.15 23 LYS D C 1
ATOM 2089 O O . LYS D 1 23 ? 16.320 -2.366 -37.594 1.00 35.02 23 LYS D O 1
ATOM 2095 N N . GLY D 1 24 ? 14.681 -2.360 -36.062 1.00 42.94 24 GLY D N 1
ATOM 2096 C CA . GLY D 1 24 ? 13.622 -2.544 -37.029 1.00 38.28 24 GLY D CA 1
ATOM 2097 C C . GLY D 1 24 ? 12.652 -1.395 -36.911 1.00 40.88 24 GLY D C 1
ATOM 2098 O O . GLY D 1 24 ? 12.373 -0.944 -35.808 1.00 43.74 24 GLY D O 1
ATOM 2099 N N . VAL D 1 25 ? 12.153 -0.894 -38.035 1.00 38.70 25 VAL D N 1
ATOM 2100 C CA . VAL D 1 25 ? 11.148 0.147 -37.987 1.00 41.76 25 VAL D CA 1
ATOM 2101 C C . VAL D 1 25 ? 9.987 -0.214 -38.911 1.00 44.23 25 VAL D C 1
ATOM 2102 O O . VAL D 1 25 ? 10.087 -1.097 -39.777 1.00 40.41 25 VAL D O 1
ATOM 2106 N N . VAL D 1 26 ? 8.867 0.454 -38.691 1.00 46.15 26 VAL D N 1
ATOM 2107 C CA . VAL D 1 26 ? 7.720 0.306 -39.564 1.00 50.18 26 VAL D CA 1
ATOM 2108 C C . VAL D 1 26 ? 7.284 1.718 -39.938 1.00 54.22 26 VAL D C 1
ATOM 2109 O O . VAL D 1 26 ? 6.959 2.533 -39.068 1.00 58.94 26 VAL D O 1
ATOM 2113 N N . VAL D 1 27 ? 7.355 2.022 -41.230 1.00 54.25 27 VAL D N 1
ATOM 2114 C CA . VAL D 1 27 ? 7.191 3.384 -41.729 1.00 59.77 27 VAL D CA 1
ATOM 2115 C C . VAL D 1 27 ? 6.432 3.404 -43.056 1.00 67.39 27 VAL D C 1
ATOM 2116 O O . VAL D 1 27 ? 6.451 2.430 -43.821 1.00 68.40 27 VAL D O 1
ATOM 2120 N N . GLY D 1 28 ? 5.729 4.507 -43.303 1.00 70.21 28 GLY D N 1
ATOM 2121 C CA . GLY D 1 28 ? 4.988 4.674 -44.537 1.00 71.77 28 GLY D CA 1
ATOM 2122 C C . GLY D 1 28 ? 5.646 5.578 -45.564 1.00 72.68 28 GLY D C 1
ATOM 2123 O O . GLY D 1 28 ? 5.428 5.424 -46.769 1.00 72.72 28 GLY D O 1
ATOM 2124 N N . THR D 1 29 ? 6.469 6.511 -45.090 1.00 76.65 29 THR D N 1
ATOM 2125 C CA . THR D 1 29 ? 7.067 7.536 -45.945 1.00 74.16 29 THR D CA 1
ATOM 2126 C C . THR D 1 29 ? 8.537 7.651 -45.592 1.00 73.74 29 THR D C 1
ATOM 2127 O O . THR D 1 29 ? 8.949 7.251 -44.498 1.00 75.87 29 THR D O 1
ATOM 2131 N N . PHE D 1 30 ? 9.327 8.204 -46.506 1.00 74.97 30 PHE D N 1
ATOM 2132 C CA . PHE D 1 30 ? 10.764 8.347 -46.274 1.00 76.29 30 PHE D CA 1
ATOM 2133 C C . PHE D 1 30 ? 11.149 9.192 -45.073 1.00 75.23 30 PHE D C 1
ATOM 2134 O O . PHE D 1 30 ? 12.130 8.898 -44.359 1.00 74.92 30 PHE D O 1
ATOM 2142 N N . GLU D 1 31 ? 10.379 10.247 -44.849 1.00 76.27 31 GLU D N 1
ATOM 2143 C CA . GLU D 1 31 ? 10.718 11.202 -43.809 1.00 75.81 31 GLU D CA 1
ATOM 2144 C C . GLU D 1 31 ? 10.413 10.577 -42.450 1.00 72.79 31 GLU D C 1
ATOM 2145 O O . GLU D 1 31 ? 11.120 10.837 -41.472 1.00 72.33 31 GLU D O 1
ATOM 2151 N N . GLU D 1 32 ? 9.371 9.742 -42.396 1.00 73.49 32 GLU D N 1
ATOM 2152 C CA . GLU D 1 32 ? 9.077 8.967 -41.185 1.00 74.62 32 GLU D CA 1
ATOM 2153 C C . GLU D 1 32 ? 10.158 7.943 -40.909 1.00 69.43 32 GLU D C 1
ATOM 2154 O O . GLU D 1 32 ? 10.444 7.640 -39.755 1.00 66.99 32 GLU D O 1
ATOM 2160 N N . LEU D 1 33 ? 10.725 7.380 -41.971 1.00 68.02 33 LEU D N 1
ATOM 2161 C CA . LEU D 1 33 ? 11.901 6.535 -41.834 1.00 65.58 33 LEU D CA 1
ATOM 2162 C C . LEU D 1 33 ? 12.998 7.311 -41.134 1.00 66.22 33 LEU D C 1
ATOM 2163 O O . LEU D 1 33 ? 13.631 6.802 -40.211 1.00 62.84 33 LEU D O 1
ATOM 2168 N N . LEU D 1 34 ? 13.200 8.560 -41.546 1.00 67.96 34 LEU D N 1
ATOM 2169 C CA . LEU D 1 34 ? 14.199 9.392 -40.870 1.00 68.61 34 LEU D CA 1
ATOM 2170 C C . LEU D 1 34 ? 13.849 9.555 -39.386 1.00 69.15 34 LEU D C 1
ATOM 2171 O O . LEU D 1 34 ? 14.687 9.333 -38.498 1.00 69.27 34 LEU D O 1
ATOM 2176 N N . VAL D 1 35 ? 12.586 9.876 -39.133 1.00 67.79 35 VAL D N 1
ATOM 2177 C CA . VAL D 1 35 ? 12.067 10.063 -37.781 1.00 67.99 35 VAL D CA 1
ATOM 2178 C C . VAL D 1 35 ? 12.344 8.865 -36.854 1.00 66.24 35 VAL D C 1
ATOM 2179 O O . VAL D 1 35 ? 13.039 8.987 -35.824 1.00 69.23 35 VAL D O 1
ATOM 2183 N N . ARG D 1 36 ? 11.849 7.701 -37.263 1.00 64.61 36 ARG D N 1
ATOM 2184 C CA . ARG D 1 36 ? 11.919 6.486 -36.451 1.00 66.40 36 ARG D CA 1
ATOM 2185 C C . ARG D 1 36 ? 13.321 5.926 -36.412 1.00 65.32 36 ARG D C 1
ATOM 2186 O O . ARG D 1 36 ? 13.696 5.279 -35.438 1.00 66.61 36 ARG D O 1
ATOM 2194 N N . GLY D 1 37 ? 14.080 6.153 -37.480 1.00 64.48 37 GLY D N 1
ATOM 2195 C CA . GLY D 1 37 ? 15.461 5.723 -37.544 1.00 62.60 37 GLY D CA 1
ATOM 2196 C C . GLY D 1 37 ? 16.339 6.442 -36.539 1.00 66.03 37 GLY D C 1
ATOM 2197 O O . GLY D 1 37 ? 17.137 5.805 -35.845 1.00 65.24 37 GLY D O 1
ATOM 2198 N N . LYS D 1 38 ? 16.222 7.767 -36.461 1.00 68.18 38 LYS D N 1
ATOM 2199 C CA . LYS D 1 38 ? 16.974 8.487 -35.429 1.00 73.22 38 LYS D CA 1
ATOM 2200 C C . LYS D 1 38 ? 16.451 8.139 -34.043 1.00 72.26 38 LYS D C 1
ATOM 2201 O O . LYS D 1 38 ? 17.247 8.005 -33.114 1.00 75.28 38 LYS D O 1
ATOM 2207 N N . ASP D 1 39 ? 15.133 8.049 -33.871 1.00 69.01 39 ASP D N 1
ATOM 2208 C CA . ASP D 1 39 ? 14.637 7.597 -32.568 1.00 70.37 39 ASP D CA 1
ATOM 2209 C C . ASP D 1 39 ? 15.254 6.250 -32.123 1.00 70.26 39 ASP D C 1
ATOM 2210 O O . ASP D 1 39 ? 15.782 6.145 -31.015 1.00 71.40 39 ASP D O 1
ATOM 2215 N N . LYS D 1 40 ? 15.201 5.226 -32.978 1.00 67.69 40 LYS D N 1
ATOM 2216 C CA . LYS D 1 40 ? 15.725 3.904 -32.606 1.00 66.44 40 LYS D CA 1
ATOM 2217 C C . LYS D 1 40 ? 17.230 3.883 -32.458 1.00 67.97 40 LYS D C 1
ATOM 2218 O O . LYS D 1 40 ? 17.776 3.039 -31.741 1.00 65.25 40 LYS D O 1
ATOM 2224 N N . LEU D 1 41 ? 17.909 4.793 -33.147 1.00 68.68 41 LEU D N 1
ATOM 2225 C CA . LEU D 1 41 ? 19.357 4.798 -33.070 1.00 68.73 41 LEU D CA 1
ATOM 2226 C C . LEU D 1 41 ? 19.894 5.825 -32.084 1.00 73.26 41 LEU D C 1
ATOM 2227 O O . LEU D 1 41 ? 21.102 5.998 -31.969 1.00 73.71 41 LEU D O 1
ATOM 2232 N N . GLY D 1 42 ? 19.001 6.487 -31.356 1.00 73.99 42 GLY D N 1
ATOM 2233 C CA . GLY D 1 42 ? 19.417 7.414 -30.318 1.00 82.47 42 GLY D CA 1
ATOM 2234 C C . GLY D 1 42 ? 20.111 8.665 -30.837 1.00 84.37 42 GLY D C 1
ATOM 2235 O O . GLY D 1 42 ? 21.021 9.186 -30.191 1.00 86.08 42 GLY D O 1
ATOM 2236 N N . VAL D 1 43 ? 19.715 9.118 -32.020 1.00 83.06 43 VAL D N 1
ATOM 2237 C CA . VAL D 1 43 ? 20.250 10.336 -32.620 1.00 85.86 43 VAL D CA 1
ATOM 2238 C C . VAL D 1 43 ? 19.282 11.511 -32.435 1.00 85.30 43 VAL D C 1
ATOM 2239 O O . VAL D 1 43 ? 18.066 11.329 -32.559 1.00 85.07 43 VAL D O 1
ATOM 2243 N N . PRO D 1 44 ? 19.806 12.712 -32.106 1.00 87.14 44 PRO D N 1
ATOM 2244 C CA . PRO D 1 44 ? 18.833 13.795 -31.894 1.00 87.33 44 PRO D CA 1
ATOM 2245 C C . PRO D 1 44 ? 17.971 14.057 -33.118 1.00 89.99 44 PRO D C 1
ATOM 2246 O O . PRO D 1 44 ? 18.478 14.114 -34.235 1.00 90.78 44 PRO D O 1
ATOM 2250 N N . ALA D 1 45 ? 16.678 14.248 -32.876 1.00 90.03 45 ALA D N 1
ATOM 2251 C CA . ALA D 1 45 ? 15.671 14.310 -33.933 1.00 93.85 45 ALA D CA 1
ATOM 2252 C C . ALA D 1 45 ? 15.911 15.482 -34.893 1.00 97.71 45 ALA D C 1
ATOM 2253 O O . ALA D 1 45 ? 15.541 15.428 -36.074 1.00 96.21 45 ALA D O 1
ATOM 2255 N N . SER D 1 46 ? 16.556 16.525 -34.381 1.00 104.08 46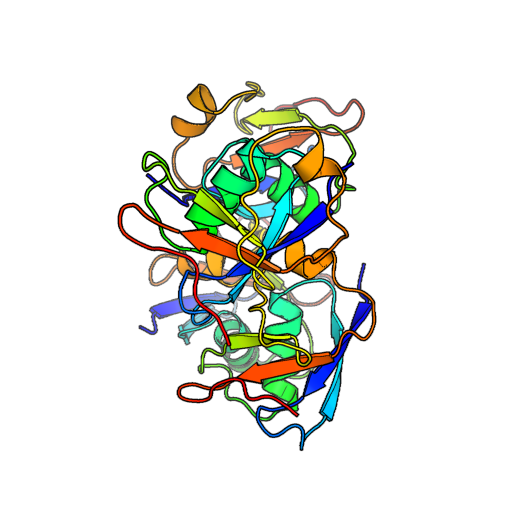 SER D N 1
ATOM 2256 C CA . SER D 1 46 ? 16.856 17.719 -35.160 1.00 102.75 46 SER D CA 1
ATOM 2257 C C . SER D 1 46 ? 17.974 17.479 -36.173 1.00 100.73 46 SER D C 1
ATOM 2258 O O . SER D 1 46 ? 18.008 18.119 -37.224 1.00 97.64 46 SER D O 1
ATOM 2261 N N . GLU D 1 47 ? 18.888 16.563 -35.852 1.00 98.03 47 GLU D N 1
ATOM 2262 C CA . GLU D 1 47 ? 20.106 16.369 -36.645 1.00 95.03 47 GLU D CA 1
ATOM 2263 C C . GLU D 1 47 ? 19.856 15.745 -38.013 1.00 93.05 47 GLU D C 1
ATOM 2264 O O . GLU D 1 47 ? 19.129 14.759 -38.124 1.00 91.67 47 GLU D O 1
ATOM 2270 N N . PRO D 1 48 ? 20.485 16.297 -39.062 1.00 91.92 48 PRO D N 1
ATOM 2271 C CA . PRO D 1 48 ? 20.308 15.639 -40.358 1.00 88.62 48 PRO D CA 1
ATOM 2272 C C . PRO D 1 48 ? 21.272 14.459 -40.509 1.00 82.40 48 PRO D C 1
ATOM 2273 O O . PRO D 1 48 ? 22.346 14.418 -39.891 1.00 82.48 48 PRO D O 1
ATOM 2277 N N . VAL D 1 49 ? 20.854 13.485 -41.311 1.00 79.82 49 VAL D N 1
ATOM 2278 C CA . VAL D 1 49 ? 21.576 12.226 -41.476 1.00 74.62 49 VAL D CA 1
ATOM 2279 C C . VAL D 1 49 ? 21.424 11.761 -42.923 1.00 70.09 49 VAL D C 1
ATOM 2280 O O . VAL D 1 49 ? 20.576 12.270 -43.642 1.00 68.89 49 VAL D O 1
ATOM 2284 N N . ARG D 1 50 ? 22.203 10.781 -43.360 1.00 71.14 50 ARG D N 1
ATOM 2285 C CA . ARG D 1 50 ? 21.902 10.176 -44.658 1.00 69.82 50 ARG D CA 1
ATOM 2286 C C . ARG D 1 50 ? 21.569 8.698 -44.495 1.00 66.92 50 ARG D C 1
ATOM 2287 O O . ARG D 1 50 ? 22.028 8.030 -43.563 1.00 66.84 50 ARG D O 1
ATOM 2295 N N . VAL D 1 51 ? 20.764 8.196 -45.418 1.00 62.76 51 VAL D N 1
ATOM 2296 C CA . VAL D 1 51 ? 20.367 6.802 -45.410 1.00 60.84 51 VAL D CA 1
ATOM 2297 C C . VAL D 1 51 ? 20.955 6.095 -46.621 1.00 57.61 51 VAL D C 1
ATOM 2298 O O . VAL D 1 51 ? 20.809 6.575 -47.754 1.00 56.63 51 VAL D O 1
ATOM 2302 N N . VAL D 1 52 ? 21.614 4.956 -46.390 1.00 53.05 52 VAL D N 1
ATOM 2303 C CA . VAL D 1 52 ? 22.208 4.213 -47.505 1.00 50.09 52 VAL D CA 1
ATOM 2304 C C . VAL D 1 52 ? 21.869 2.743 -47.461 1.00 49.65 52 VAL D C 1
ATOM 2305 O O . VAL D 1 52 ? 21.531 2.209 -46.409 1.00 47.78 52 VAL D O 1
ATOM 2309 N N . LEU D 1 53 ? 21.980 2.079 -48.604 1.00 48.82 53 LEU D N 1
ATOM 2310 C CA . LEU D 1 53 ? 21.821 0.644 -48.634 1.00 45.89 53 LEU D CA 1
ATOM 2311 C C . LEU D 1 53 ? 23.005 0.032 -47.929 1.00 47.18 53 LEU D C 1
ATOM 2312 O O . LEU D 1 53 ? 24.152 0.443 -48.131 1.00 46.69 53 LEU D O 1
ATOM 2317 N N . GLU D 1 54 ? 22.726 -0.969 -47.110 1.00 44.30 54 GLU D N 1
ATOM 2318 C CA . GLU D 1 54 ? 23.785 -1.675 -46.426 1.00 46.00 54 GLU D CA 1
ATOM 2319 C C . GLU D 1 54 ? 24.670 -2.438 -47.418 1.00 47.10 54 GLU D C 1
ATOM 2320 O O . GLU D 1 54 ? 25.894 -2.524 -47.232 1.00 45.63 54 GLU D O 1
ATOM 2326 N N . CYS D 1 55 ? 24.059 -2.992 -48.461 1.00 43.74 55 CYS D N 1
ATOM 2327 C CA . CYS D 1 55 ? 24.789 -3.868 -49.366 1.00 45.74 55 CYS D CA 1
ATOM 2328 C C . CYS D 1 55 ? 25.848 -3.112 -50.177 1.00 47.25 55 CYS D C 1
ATOM 2329 O O . CYS D 1 55 ? 26.937 -3.637 -50.413 1.00 48.21 55 CYS D O 1
ATOM 2332 N N . ASP D 1 56 ? 25.550 -1.892 -50.614 1.00 45.63 56 ASP D N 1
ATOM 2333 C CA . ASP D 1 56 ? 26.512 -1.216 -51.485 1.00 49.15 56 ASP D CA 1
ATOM 2334 C C . ASP D 1 56 ? 26.604 0.297 -51.336 1.00 49.22 56 ASP D C 1
ATOM 2335 O O . ASP D 1 56 ? 27.271 0.947 -52.133 1.00 49.60 56 ASP D O 1
ATOM 2340 N N . GLY D 1 57 ? 25.971 0.853 -50.308 1.00 48.95 57 GLY D N 1
ATOM 2341 C CA . GLY D 1 57 ? 26.035 2.289 -50.095 1.00 49.40 57 GLY D CA 1
ATOM 2342 C C . GLY D 1 57 ? 25.186 3.204 -50.965 1.00 46.81 57 GLY D C 1
ATOM 2343 O O . GLY D 1 57 ? 25.347 4.422 -50.897 1.00 45.37 57 GLY D O 1
ATOM 2344 N N . THR D 1 58 ? 24.313 2.655 -51.804 1.00 47.31 58 THR D N 1
ATOM 2345 C CA . THR D 1 58 ? 23.431 3.513 -52.607 1.00 48.85 58 THR D CA 1
ATOM 2346 C C . THR D 1 58 ? 22.630 4.434 -51.677 1.00 48.97 58 THR D C 1
ATOM 2347 O O . THR D 1 58 ? 22.045 3.967 -50.706 1.00 49.66 58 THR D O 1
ATOM 2351 N N . GLN D 1 59 ? 22.608 5.736 -51.949 1.00 48.15 59 GLN D N 1
ATOM 2352 C CA . GLN D 1 59 ? 21.946 6.643 -51.016 1.00 53.18 59 GLN D CA 1
ATOM 2353 C C . GLN D 1 59 ? 20.462 6.618 -51.307 1.00 53.31 59 GLN D C 1
ATOM 2354 O O . GLN D 1 59 ? 20.054 6.551 -52.460 1.00 51.23 59 GLN D O 1
ATOM 2360 N N . ILE D 1 60 ? 19.664 6.655 -50.248 1.00 55.81 60 ILE D N 1
ATOM 2361 C CA . ILE D 1 60 ? 18.215 6.745 -50.366 1.00 59.68 60 ILE D CA 1
ATOM 2362 C C . ILE D 1 60 ? 17.750 8.124 -49.895 1.00 61.01 60 ILE D C 1
ATOM 2363 O O . ILE D 1 60 ? 18.116 8.598 -48.810 1.00 61.33 60 ILE D O 1
ATOM 2368 N N . GLU D 1 61 ? 16.983 8.772 -50.764 1.00 64.89 61 GLU D N 1
ATOM 2369 C CA . GLU D 1 61 ? 16.488 10.132 -50.582 1.00 69.81 61 GLU D CA 1
ATOM 2370 C C . GLU D 1 61 ? 15.010 9.979 -50.877 1.00 74.30 61 GLU D C 1
ATOM 2371 O O . GLU D 1 61 ? 14.609 8.980 -51.482 1.00 72.79 61 GLU D O 1
ATOM 2377 N N . ASP D 1 62 ? 14.189 10.938 -50.479 1.00 78.82 62 ASP D N 1
ATOM 2378 C CA . ASP D 1 62 ? 12.751 10.692 -50.533 1.00 83.31 62 ASP D CA 1
ATOM 2379 C C . ASP D 1 62 ? 12.178 10.344 -51.903 1.00 79.26 62 ASP D C 1
ATOM 2380 O O . ASP D 1 62 ? 12.724 10.686 -52.958 1.00 77.51 62 ASP D O 1
ATOM 2385 N N . GLY D 1 63 ? 11.082 9.597 -51.840 1.00 78.06 63 GLY D N 1
ATOM 2386 C CA . GLY D 1 63 ? 10.248 9.328 -52.977 1.00 76.17 63 GLY D CA 1
ATOM 2387 C C . GLY D 1 63 ? 10.305 7.993 -53.659 1.00 67.88 63 GLY D C 1
ATOM 2388 O O . GLY D 1 63 ? 10.039 6.932 -53.084 1.00 64.46 63 GLY D O 1
ATOM 2389 N N . GLU D 1 64 ? 10.698 8.098 -54.915 1.00 69.85 64 GLU D N 1
ATOM 2390 C CA . GLU D 1 64 ? 10.596 7.057 -55.907 1.00 64.88 64 GLU D CA 1
ATOM 2391 C C . GLU D 1 64 ? 11.443 5.827 -55.563 1.00 56.09 64 GLU D C 1
ATOM 2392 O O . GLU D 1 64 ? 10.950 4.674 -55.464 1.00 56.28 64 GLU D O 1
ATOM 2398 N N . TYR D 1 65 ? 12.709 6.096 -55.271 1.00 55.81 65 TYR D N 1
ATOM 2399 C CA . TYR D 1 65 ? 13.642 5.020 -55.030 1.00 52.49 65 TYR D CA 1
ATOM 2400 C C . TYR D 1 65 ? 13.311 4.355 -53.701 1.00 52.07 65 TYR D C 1
ATOM 2401 O O . TYR D 1 65 ? 13.379 3.132 -53.582 1.00 48.47 65 TYR D O 1
ATOM 2410 N N . PHE D 1 66 ? 12.932 5.177 -52.727 1.00 54.10 66 PHE D N 1
ATOM 2411 C CA . PHE D 1 66 ? 12.526 4.710 -51.411 1.00 56.64 66 PHE D CA 1
ATOM 2412 C C . PHE D 1 66 ? 11.347 3.743 -51.521 1.00 58.19 66 PHE D C 1
ATOM 2413 O O . PHE D 1 66 ? 11.374 2.685 -50.913 1.00 59.55 66 PHE D O 1
ATOM 2421 N N . ARG D 1 67 ? 10.345 4.061 -52.334 1.00 56.83 67 ARG D N 1
ATOM 2422 C CA . ARG D 1 67 ? 9.170 3.177 -52.478 1.00 58.24 67 ARG D CA 1
ATOM 2423 C C . ARG D 1 67 ? 9.482 1.890 -53.224 1.00 53.11 67 ARG D C 1
ATOM 2424 O O . ARG D 1 67 ? 8.719 0.917 -53.142 1.00 50.84 67 ARG D O 1
ATOM 2432 N N . THR D 1 68 ? 10.595 1.851 -53.957 1.00 49.47 68 THR D N 1
ATOM 2433 C CA . THR D 1 68 ? 10.927 0.555 -54.575 1.00 45.98 68 THR D CA 1
ATOM 2434 C C . THR D 1 68 ? 11.606 -0.431 -53.631 1.00 45.90 68 THR D C 1
ATOM 2435 O O . THR D 1 68 ? 11.730 -1.610 -53.964 1.00 43.83 68 THR D O 1
ATOM 2439 N N . LEU D 1 69 ? 12.058 0.023 -52.461 1.00 47.26 69 LEU D N 1
ATOM 2440 C CA . LEU D 1 69 ? 12.808 -0.879 -51.576 1.00 45.24 69 LEU D CA 1
ATOM 2441 C C . LEU D 1 69 ? 11.917 -2.005 -51.096 1.00 43.08 69 LEU D C 1
ATOM 2442 O O . LEU D 1 69 ? 10.784 -1.759 -50.700 1.00 45.26 69 LEU D O 1
ATOM 2447 N N . ALA D 1 70 ? 12.427 -3.231 -51.128 1.00 40.53 70 ALA D N 1
ATOM 2448 C CA . ALA D 1 70 ? 11.679 -4.381 -50.619 1.00 42.85 70 ALA D CA 1
ATOM 2449 C C . ALA D 1 70 ? 11.557 -4.321 -49.088 1.00 44.84 70 ALA D C 1
ATOM 2450 O O . ALA D 1 70 ? 12.409 -3.734 -48.407 1.00 40.23 70 ALA D O 1
ATOM 2452 N N . ASN D 1 71 ? 10.489 -4.918 -48.566 1.00 41.69 71 ASN D N 1
ATOM 2453 C CA . ASN D 1 71 ? 10.320 -5.084 -47.129 1.00 43.10 71 ASN D CA 1
ATOM 2454 C C . ASN D 1 71 ? 11.579 -5.645 -46.475 1.00 43.88 71 ASN D C 1
ATOM 2455 O O . ASN D 1 71 ? 12.189 -6.576 -47.004 1.00 42.60 71 ASN D O 1
ATOM 2460 N N . ASN D 1 72 ? 11.948 -5.074 -45.328 1.00 42.45 72 ASN D N 1
ATOM 2461 C CA . ASN D 1 72 ? 13.108 -5.502 -44.538 1.00 41.40 72 ASN D CA 1
ATOM 2462 C C . ASN D 1 72 ? 14.444 -5.416 -45.268 1.00 39.35 72 ASN D C 1
ATOM 2463 O O . ASN D 1 72 ? 15.370 -6.173 -44.978 1.00 39.48 72 ASN D O 1
ATOM 2468 N N . THR D 1 73 ? 14.522 -4.513 -46.236 1.00 38.84 73 THR D N 1
ATOM 2469 C CA . THR D 1 73 ? 15.801 -4.062 -46.760 1.00 39.85 73 THR D CA 1
ATOM 2470 C C . THR D 1 73 ? 16.668 -3.490 -45.633 1.00 38.36 73 THR D C 1
ATOM 2471 O O . THR D 1 73 ? 16.192 -2.720 -44.811 1.00 38.81 73 THR D O 1
ATOM 2475 N N . VAL D 1 74 ? 17.936 -3.869 -45.589 1.00 37.26 74 VAL D N 1
ATOM 2476 C CA . VAL D 1 74 ? 18.833 -3.338 -44.566 1.00 39.45 74 VAL D CA 1
ATOM 2477 C C . VAL D 1 74 ? 19.422 -1.987 -44.984 1.00 40.87 74 VAL D C 1
ATOM 2478 O O . VAL D 1 74 ? 20.109 -1.875 -45.997 1.00 40.05 74 VAL D O 1
ATOM 2482 N N . LEU D 1 75 ? 19.136 -0.964 -44.191 1.00 41.40 75 LEU D N 1
ATOM 2483 C CA . LEU D 1 75 ? 19.595 0.387 -44.455 1.00 43.34 75 LEU D CA 1
ATOM 2484 C C . LEU D 1 75 ? 20.546 0.801 -43.338 1.00 46.94 75 LEU D C 1
ATOM 2485 O O . LEU D 1 75 ? 20.406 0.354 -42.201 1.00 44.61 75 LEU D O 1
ATOM 2490 N N . LEU D 1 76 ? 21.504 1.660 -43.658 1.00 49.20 76 LEU D N 1
ATOM 2491 C CA . LEU D 1 76 ? 22.379 2.238 -42.650 1.00 50.44 76 LEU D CA 1
ATOM 2492 C C . LEU D 1 76 ? 22.063 3.694 -42.478 1.00 54.18 76 LEU D C 1
ATOM 2493 O O . LEU D 1 76 ? 21.821 4.427 -43.453 1.00 53.61 76 LEU D O 1
ATOM 2498 N N . LEU D 1 77 ? 22.079 4.115 -41.223 1.00 55.40 77 LEU D N 1
ATOM 2499 C CA . LEU D 1 77 ? 21.948 5.516 -40.933 1.00 60.11 77 LEU D CA 1
ATOM 2500 C C . LEU D 1 77 ? 23.341 6.058 -40.645 1.00 62.34 77 LEU D C 1
ATOM 2501 O O . LEU D 1 77 ? 24.066 5.549 -39.798 1.00 61.12 77 LEU D O 1
ATOM 2506 N N . LEU D 1 78 ? 23.693 7.089 -41.397 1.00 66.93 78 LEU D N 1
ATOM 2507 C CA . LEU D 1 78 ? 24.956 7.801 -41.271 1.00 73.18 78 LEU D CA 1
ATOM 2508 C C . LEU D 1 78 ? 24.784 9.208 -40.694 1.00 74.00 78 LEU D C 1
ATOM 2509 O O . LEU D 1 78 ? 23.944 9.984 -41.158 1.00 73.55 78 LEU D O 1
ATOM 2514 N N . ARG D 1 79 ? 25.585 9.525 -39.681 1.00 78.84 79 ARG D N 1
ATOM 2515 C CA . ARG D 1 79 ? 25.576 10.856 -39.099 1.00 87.97 79 ARG D CA 1
ATOM 2516 C C . ARG D 1 79 ? 26.592 11.683 -39.868 1.00 88.25 79 ARG D C 1
ATOM 2517 O O . ARG D 1 79 ? 27.394 11.132 -40.618 1.00 87.29 79 ARG D O 1
ATOM 2525 N N . GLN D 1 80 ? 26.508 13.001 -39.738 1.00 92.51 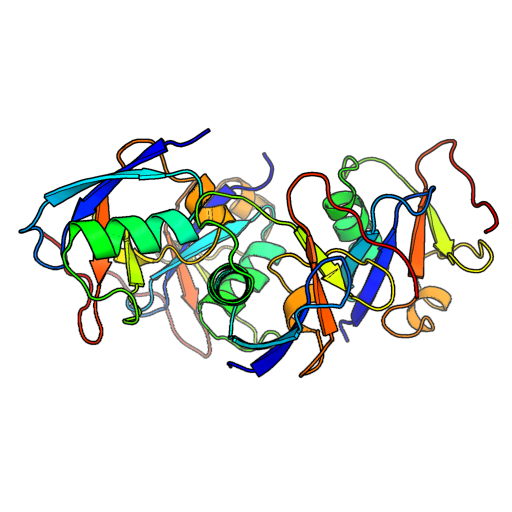80 GLN D N 1
ATOM 2526 C CA . GLN D 1 80 ? 27.565 13.893 -40.201 1.00 92.18 80 GLN D CA 1
ATOM 2527 C C . GLN D 1 80 ? 28.958 13.295 -39.987 1.00 87.36 80 GLN D C 1
ATOM 2528 O O . GLN D 1 80 ? 29.308 12.912 -38.864 1.00 84.61 80 GLN D O 1
ATOM 2534 N N . GLY D 1 81 ? 29.723 13.184 -41.071 1.00 83.58 81 GLY D N 1
ATOM 2535 C CA . GLY D 1 81 ? 31.093 12.693 -41.029 1.00 83.09 81 GLY D CA 1
ATOM 2536 C C . GLY D 1 81 ? 31.298 11.194 -41.109 1.00 79.98 81 GLY D C 1
ATOM 2537 O O . GLY D 1 81 ? 32.430 10.711 -41.051 1.00 82.80 81 GLY D O 1
ATOM 2538 N N . GLU D 1 82 ? 30.201 10.450 -41.179 1.00 80.46 82 GLU D N 1
ATOM 2539 C CA . GLU D 1 82 ? 30.264 9.008 -41.377 1.00 76.23 82 GLU D CA 1
ATOM 2540 C C . GLU D 1 82 ? 30.018 8.644 -42.831 1.00 77.10 82 GLU D C 1
ATOM 2541 O O . GLU D 1 82 ? 29.246 9.309 -43.513 1.00 80.49 82 GLU D O 1
ATOM 2547 N N . ARG D 1 83 ? 30.671 7.603 -43.321 1.00 76.11 83 ARG D N 1
ATOM 2548 C CA . ARG D 1 83 ? 30.395 7.154 -44.678 1.00 74.11 83 ARG D CA 1
ATOM 2549 C C . ARG D 1 83 ? 30.208 5.630 -44.767 1.00 71.63 83 ARG D C 1
ATOM 2550 O O . ARG D 1 83 ? 30.623 4.886 -43.868 1.00 71.93 83 ARG D O 1
ATOM 2558 N N . TRP D 1 84 ? 29.582 5.169 -45.851 1.00 70.82 84 TRP D N 1
ATOM 2559 C CA . TRP D 1 84 ? 29.349 3.739 -46.041 1.00 66.31 84 TRP D CA 1
ATOM 2560 C C . TRP D 1 84 ? 30.640 2.974 -46.206 1.00 67.46 84 TRP D C 1
ATOM 2561 O O . TRP D 1 84 ? 31.552 3.418 -46.902 1.00 70.41 84 TRP D O 1
ATOM 2572 N N . LEU D 1 85 ? 30.699 1.797 -45.593 1.00 67.56 85 LEU D N 1
ATOM 2573 C CA . LEU D 1 85 ? 31.839 0.923 -45.779 1.00 68.88 85 LEU D CA 1
ATOM 2574 C C . LEU D 1 85 ? 31.415 -0.527 -46.045 1.00 73.79 85 LEU D C 1
ATOM 2575 O O . LEU D 1 85 ? 30.348 -0.972 -45.618 1.00 79.16 85 LEU D O 1
ATOM 2580 N N . GLU D 1 86 ? 32.265 -1.234 -46.784 1.00 77.19 86 GLU D N 1
ATOM 2581 C CA . GLU D 1 86 ? 32.114 -2.650 -47.142 1.00 81.77 86 GLU D CA 1
ATOM 2582 C C . GLU D 1 86 ? 32.192 -3.616 -45.953 1.00 86.11 86 GLU D C 1
ATOM 2583 O O . GLU D 1 86 ? 32.540 -3.210 -44.848 1.00 85.45 86 GLU D O 1
ATOM 2589 N N . HIS D 1 87 ? 31.810 -4.872 -46.210 1.00 89.87 87 HIS D N 1
ATOM 2590 C CA . HIS D 1 87 ? 31.815 -6.009 -45.268 1.00 94.79 87 HIS D CA 1
ATOM 2591 C C . HIS D 1 87 ? 30.512 -6.038 -44.491 1.00 91.08 87 HIS D C 1
ATOM 2592 O O . HIS D 1 87 ? 29.603 -6.790 -44.841 1.00 87.83 87 HIS D O 1
#